Protein AF-K1SW71-F1 (afdb_monomer)

Organism: NCBI:txid408170

Mean predicted aligned error: 5.35 Å

Nearest PDB structures (foldseek):
  8a9y-assembly1_I  TM=7.971E-01  e=1.048E-05  Bacteroides thetaiotaomicron VPI-5482
  8aa4-assembly1_B  TM=7.127E-01  e=5.387E-06  Bacteroides thetaiotaomicron VPI-5482
  6ehd-assembly1_A  TM=5.585E-01  e=5.468E-01  Vibrio cholerae O395
  3aeh-assembly2_B  TM=4.051E-01  e=1.805E-01  Escherichia coli
  6wil-assembly1_A  TM=2.238E-01  e=5.018E+00  Acinetobacter baumannii ACICU

Sequence (245 aa):
GKVSLTVSSNTEFTNPFVMPSFQNRYGTGTGGVMSTSGAMSWGAPLSAANNYNYSPRDDYFQTGIVGTESISLSTGTEKNQTYASAAAVNSKGIVPNNKYNRYNFTVRNTTTFLDDKMTLDFGASYILQNDQNMTNQGTYNNPLVGAYLFPRSNDWSDISMYERYDAARKIYTQYWPVGDEGMVMQNPYWINYRNLRQNKKDRYMLNAGLSYKILDWLTVSGRVRLDNSNNDYTEKFYASTNTQL

Radius of gyration: 27.59 Å; Cα contacts (8 Å, |Δi|>4): 578; chains: 1; bounding box: 51×30×84 Å

Secondary structure (DSSP, 8-state):
---EEEEEEEEEEE--SS-PPPP-SB-SEETTEE-SSSS-B-SSBP-TTT-----IIIII---EEEEEEEEEEEEEET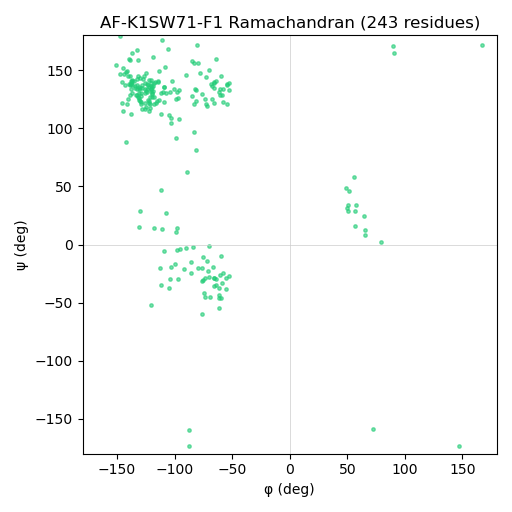TEEEEEEEEEEEEE-SSTT-EEEEEEEEEEEEEEETTTTEEEEEEEEEEEEEEE-PPPSSSTT-HHHHHHT--TTS-THHHHS-EEEETTTTEEEE--TT--TTTT---HHHHHHTSEEEEEEEEEEEEEEEEEEEETTEEEEEEEEEEEEEEEEEEE--TTS----

pLDDT: mean 94.11, std 5.53, range [57.25, 98.62]

Solvent-accessible surface area (backbone atoms only — not comparable to full-atom values): 13068 Å² total; per-residue (Å²): 104,68,77,45,79,48,77,51,75,49,79,48,80,42,66,89,84,83,77,87,86,77,83,86,55,33,12,15,17,55,94,50,39,71,40,95,53,43,46,47,48,42,12,29,71,51,47,88,91,36,53,60,76,80,41,50,76,78,77,57,40,42,78,12,42,36,42,37,41,37,41,37,42,38,38,36,47,102,43,36,41,38,41,39,37,41,36,42,36,47,33,39,42,35,50,64,72,19,36,40,37,40,39,40,40,37,41,36,39,39,37,45,41,76,92,75,28,31,38,41,40,38,37,41,36,42,36,45,36,42,40,27,46,73,85,52,76,77,44,57,84,21,36,62,52,31,49,72,45,52,29,48,40,49,64,69,71,72,44,69,59,20,54,43,79,36,80,90,79,73,44,73,32,66,37,55,83,46,55,36,84,91,47,66,35,50,36,32,56,32,34,42,73,45,45,39,36,37,38,41,32,45,34,45,37,40,38,42,32,44,35,39,48,80,47,102,89,41,70,52,72,53,74,52,75,48,76,51,72,50,74,54,74,45,78,41,76,47,100,58,57,84,81,78,124

Foldseek 3Di:
DDKDKDKDKDKDKDADDDDDDDDQFFFDDAPQDHDPAALDRHHNTDDPLQQQVADCRPLFWDIKMKMKIKMKMWDDDPFKIKIKMKMWIWIDGRGALWTKIKIKIKIWMWGADPVRFKIKIKMKMKMKIKTKCDADPAQPLHLVVCRVSHTRRDHPVVCVVQWDQDPVVRDIAGDDRHDCNVSLHGRSVCSNPQFMKMKIKIKMKIKMKMWGRPDPPDIDMDMDIDIDMDMDIDTGHDPRRRPDD

Structure (mmCIF, N/CA/C/O backbone):
data_AF-K1SW71-F1
#
_entry.id   AF-K1SW71-F1
#
loop_
_atom_site.group_PDB
_atom_site.id
_atom_site.type_symbol
_atom_site.label_atom_id
_atom_site.label_alt_id
_atom_site.label_comp_id
_atom_site.label_asym_id
_atom_site.label_entity_id
_atom_site.label_seq_id
_atom_site.pdbx_PDB_ins_code
_atom_site.Cartn_x
_atom_site.Cartn_y
_atom_site.Cartn_z
_atom_site.occupancy
_atom_site.B_iso_or_equiv
_atom_site.auth_seq_id
_atom_site.auth_comp_id
_atom_site.auth_asym_id
_atom_site.auth_atom_id
_atom_site.pdbx_PDB_model_num
ATOM 1 N N . GLY A 1 1 ? -11.496 12.349 37.934 1.00 68.25 1 GLY A N 1
ATOM 2 C CA . GLY A 1 1 ? -11.072 11.616 36.731 1.00 68.25 1 GLY A CA 1
ATOM 3 C C . GLY A 1 1 ? -10.150 12.479 35.907 1.00 68.25 1 GLY A C 1
ATOM 4 O O . GLY A 1 1 ? -10.423 13.668 35.809 1.00 68.25 1 GLY A O 1
ATOM 5 N N . LYS A 1 2 ? -9.052 11.931 35.377 1.00 85.75 2 LYS A N 1
ATOM 6 C CA . LYS A 1 2 ? -8.113 12.683 34.529 1.00 85.75 2 LYS A CA 1
ATOM 7 C C . LYS A 1 2 ? -8.440 12.405 33.065 1.00 85.75 2 LYS A C 1
ATOM 9 O O . LYS A 1 2 ? -8.489 11.249 32.661 1.00 85.75 2 LYS A O 1
ATOM 14 N N . VAL A 1 3 ? -8.648 13.464 32.292 1.00 94.38 3 VAL A N 1
ATOM 15 C CA . VAL A 1 3 ? -8.733 13.380 30.833 1.00 94.38 3 VAL A CA 1
ATOM 16 C C . VAL A 1 3 ? -7.311 13.346 30.276 1.00 94.38 3 VAL A C 1
ATOM 18 O O . VAL A 1 3 ? -6.461 14.139 30.683 1.00 94.38 3 VAL A O 1
ATOM 21 N N . SER A 1 4 ? -7.047 12.431 29.351 1.00 96.69 4 SER A N 1
ATOM 22 C CA . SER A 1 4 ? -5.798 12.333 28.607 1.00 96.69 4 SER A CA 1
ATOM 23 C C . SER A 1 4 ? -6.109 12.346 27.119 1.00 96.69 4 SER A C 1
ATOM 25 O O . SER A 1 4 ? -6.860 11.508 26.627 1.00 96.69 4 SER A O 1
ATOM 27 N N . LEU A 1 5 ? -5.538 13.322 26.421 1.00 97.38 5 LEU A N 1
ATOM 28 C CA . LEU A 1 5 ? -5.579 13.431 24.972 1.00 97.38 5 LEU A CA 1
ATOM 29 C C . LEU A 1 5 ? -4.174 13.157 24.437 1.00 97.38 5 LEU A C 1
ATOM 31 O O . LEU A 1 5 ? -3.203 13.748 24.912 1.00 97.38 5 LEU A O 1
ATOM 35 N N . THR A 1 6 ? -4.073 12.286 23.444 1.00 98.12 6 THR A N 1
ATOM 36 C CA . THR A 1 6 ? -2.827 11.993 22.738 1.00 98.12 6 THR A CA 1
ATOM 37 C C . THR A 1 6 ? -3.055 12.193 21.254 1.00 98.12 6 THR A C 1
ATOM 39 O O . THR A 1 6 ? -4.027 11.687 20.697 1.00 98.12 6 THR A O 1
ATOM 42 N N . VAL A 1 7 ? -2.153 12.937 20.626 1.00 98.12 7 VAL A N 1
ATOM 43 C CA . VAL A 1 7 ? -2.096 13.119 19.178 1.00 98.12 7 VAL A CA 1
ATOM 44 C C . VAL A 1 7 ? -0.739 12.609 18.726 1.00 98.12 7 VAL A C 1
ATOM 46 O O . VAL A 1 7 ? 0.274 12.860 19.380 1.00 98.12 7 VAL A O 1
ATOM 49 N N . SER A 1 8 ? -0.704 11.863 17.633 1.00 98.12 8 SER A N 1
ATOM 50 C CA . SER A 1 8 ? 0.540 11.380 17.041 1.00 98.12 8 SER A CA 1
ATOM 51 C C . SER A 1 8 ? 0.479 11.524 15.532 1.00 98.12 8 SER A C 1
ATOM 53 O O . SER A 1 8 ? -0.549 11.249 14.917 1.00 98.12 8 SER A O 1
ATOM 55 N N . SER A 1 9 ? 1.588 11.958 14.948 1.00 97.88 9 SER A N 1
ATOM 56 C CA . SER A 1 9 ? 1.786 12.040 13.508 1.00 97.88 9 SER A CA 1
ATOM 57 C C . SER A 1 9 ? 3.161 11.472 13.189 1.00 97.88 9 SER A C 1
ATOM 59 O O . SER A 1 9 ? 4.134 11.745 13.897 1.00 97.88 9 SER A O 1
ATOM 61 N N . ASN A 1 10 ? 3.225 10.639 12.162 1.00 98.12 10 ASN A N 1
ATOM 62 C CA . ASN A 1 10 ? 4.445 10.025 11.676 1.00 98.12 10 ASN A CA 1
ATOM 63 C C . ASN A 1 10 ? 4.441 10.044 10.146 1.00 98.12 10 ASN A C 1
ATOM 65 O O . ASN A 1 10 ? 3.427 9.729 9.526 1.00 98.12 10 ASN A O 1
ATOM 69 N N . THR A 1 11 ? 5.589 10.382 9.567 1.00 98.31 11 THR A N 1
ATOM 70 C CA . THR A 1 11 ? 5.815 10.327 8.125 1.00 98.31 11 THR A CA 1
ATOM 71 C C . THR A 1 11 ? 7.007 9.426 7.855 1.00 98.31 11 THR A C 1
ATOM 73 O O . THR A 1 11 ? 8.098 9.670 8.370 1.00 98.31 11 THR A O 1
ATOM 76 N N . GLU A 1 12 ? 6.809 8.413 7.021 1.00 98.31 12 GLU A N 1
ATOM 77 C CA . GLU A 1 12 ? 7.844 7.486 6.575 1.00 98.31 12 GLU A CA 1
ATOM 78 C C . GLU A 1 12 ? 8.081 7.640 5.071 1.00 98.31 12 GLU A C 1
ATOM 80 O O . GLU A 1 12 ? 7.142 7.786 4.283 1.00 98.31 12 GLU A O 1
ATOM 85 N N . PHE A 1 13 ? 9.351 7.577 4.674 1.00 98.19 13 PHE A N 1
ATOM 86 C CA . PHE A 1 13 ? 9.773 7.547 3.279 1.00 98.19 13 PHE A CA 1
ATOM 87 C C . PHE A 1 13 ? 10.366 6.177 2.965 1.00 98.19 13 PHE A C 1
ATOM 89 O O . PHE A 1 13 ? 11.243 5.697 3.681 1.00 98.19 13 PHE A O 1
ATOM 96 N N . THR A 1 14 ? 9.919 5.563 1.874 1.00 96.81 14 THR A N 1
ATOM 97 C CA . THR A 1 14 ? 10.349 4.222 1.463 1.00 96.81 14 THR A CA 1
ATOM 98 C C . THR A 1 14 ? 10.985 4.256 0.081 1.00 96.81 14 THR A C 1
ATOM 100 O O . THR A 1 14 ? 10.550 4.983 -0.809 1.00 96.81 14 THR A O 1
ATOM 103 N N . ASN A 1 15 ? 12.036 3.461 -0.108 1.00 96.38 15 ASN A N 1
ATOM 104 C CA . ASN A 1 15 ? 12.726 3.283 -1.384 1.00 96.38 15 ASN A CA 1
ATOM 105 C C . ASN A 1 15 ? 13.092 1.798 -1.563 1.00 96.38 15 ASN A C 1
ATOM 107 O O . ASN A 1 15 ? 13.173 1.075 -0.564 1.00 96.38 15 ASN A O 1
ATOM 111 N N . PRO A 1 16 ? 13.346 1.325 -2.798 1.00 93.88 16 PRO A N 1
ATOM 112 C CA . PRO A 1 16 ? 13.823 -0.036 -3.029 1.00 93.88 16 PRO A CA 1
ATOM 113 C C . PRO A 1 16 ? 15.098 -0.339 -2.223 1.00 93.88 16 PRO A C 1
ATOM 115 O O . PRO A 1 16 ? 16.119 0.341 -2.381 1.00 93.88 16 PRO A O 1
ATOM 118 N N . PHE A 1 17 ? 15.039 -1.364 -1.366 1.00 93.25 17 PHE A N 1
ATOM 119 C CA . PHE A 1 17 ? 16.134 -1.707 -0.452 1.00 93.25 17 PHE A CA 1
ATOM 120 C C . PHE A 1 17 ? 17.288 -2.417 -1.170 1.00 93.25 17 PHE A C 1
ATOM 122 O O . PHE A 1 17 ? 18.398 -1.894 -1.217 1.00 93.25 17 PHE A O 1
ATOM 129 N N . VAL A 1 18 ? 17.012 -3.571 -1.785 1.00 93.00 18 VAL A N 1
ATOM 130 C CA . VAL A 1 18 ? 17.987 -4.360 -2.552 1.00 93.00 18 VAL A CA 1
ATOM 131 C C . VAL A 1 18 ? 17.492 -4.495 -3.983 1.00 93.00 18 VAL A C 1
ATOM 133 O O . VAL A 1 18 ? 16.333 -4.829 -4.214 1.00 93.00 18 VAL A O 1
ATOM 136 N N . MET A 1 19 ? 18.383 -4.229 -4.934 1.00 93.06 19 MET A N 1
ATOM 137 C CA . MET A 1 19 ? 18.109 -4.265 -6.366 1.00 93.06 19 MET A CA 1
ATOM 138 C C . MET A 1 19 ? 19.186 -5.093 -7.072 1.00 93.06 19 MET A C 1
ATOM 140 O O . MET A 1 19 ? 20.354 -5.003 -6.684 1.00 93.06 19 MET A O 1
ATOM 144 N N . PRO A 1 20 ? 18.839 -5.864 -8.115 1.00 91.38 20 PRO A N 1
ATOM 145 C CA . PRO A 1 20 ? 19.833 -6.481 -8.981 1.00 91.38 20 PRO A CA 1
ATOM 146 C C . PRO A 1 20 ? 20.718 -5.423 -9.644 1.00 91.38 20 PRO A C 1
ATOM 148 O O . PRO A 1 20 ? 20.249 -4.348 -10.021 1.00 91.38 20 PRO A O 1
ATOM 151 N N . SER A 1 21 ? 21.992 -5.749 -9.837 1.00 90.81 21 SER A N 1
ATOM 152 C CA . SER A 1 21 ? 22.862 -4.982 -10.726 1.00 90.81 21 SER A CA 1
ATOM 153 C C . SER A 1 21 ? 22.625 -5.429 -12.165 1.00 90.81 21 SER A C 1
ATOM 155 O O . SER A 1 21 ? 22.760 -6.611 -12.481 1.00 90.81 21 SER A O 1
ATOM 157 N N . PHE A 1 22 ? 22.280 -4.491 -13.042 1.00 90.12 22 PHE A N 1
ATOM 158 C CA . PHE A 1 22 ? 22.079 -4.777 -14.458 1.00 90.12 22 PHE A CA 1
ATOM 159 C C . PHE A 1 22 ? 23.377 -4.618 -15.246 1.00 90.12 22 PHE A C 1
ATOM 161 O O . PHE A 1 22 ? 24.205 -3.753 -14.960 1.00 90.12 22 PHE A O 1
ATOM 168 N N . GLN A 1 23 ? 23.542 -5.453 -16.270 1.00 90.38 23 GLN A N 1
ATOM 169 C CA . GLN A 1 23 ? 24.636 -5.306 -17.221 1.00 90.38 23 GLN A CA 1
ATOM 170 C C . GLN A 1 23 ? 24.389 -4.099 -18.146 1.00 90.38 23 GLN A C 1
ATOM 172 O O . GLN A 1 23 ? 23.256 -3.830 -18.542 1.00 90.38 23 GLN A O 1
ATOM 177 N N . ASN A 1 24 ? 25.466 -3.402 -18.509 1.00 90.38 24 ASN A N 1
ATOM 178 C CA . ASN A 1 24 ? 25.469 -2.231 -19.398 1.00 90.38 24 ASN A CA 1
ATOM 179 C C . ASN A 1 24 ? 26.508 -2.363 -20.520 1.00 90.38 24 ASN A C 1
ATOM 181 O O . ASN A 1 24 ? 27.073 -1.377 -20.990 1.00 90.38 24 ASN A O 1
ATOM 185 N N . ARG A 1 25 ? 26.814 -3.599 -20.919 1.00 92.50 25 ARG A N 1
ATOM 186 C CA . ARG A 1 25 ? 27.837 -3.892 -21.925 1.00 92.50 25 ARG A CA 1
ATOM 187 C C . ARG A 1 25 ? 27.237 -4.275 -23.270 1.00 92.50 25 ARG A C 1
ATOM 189 O O . ARG A 1 25 ? 27.802 -3.898 -24.289 1.00 92.50 25 ARG A O 1
ATOM 196 N N . TYR A 1 26 ? 26.130 -5.009 -23.277 1.00 94.12 26 TYR A N 1
ATOM 197 C CA . TYR A 1 26 ? 25.494 -5.540 -24.482 1.00 94.12 26 TYR A CA 1
ATOM 198 C C . TYR A 1 26 ? 24.065 -5.018 -24.614 1.00 94.12 26 TYR A C 1
ATOM 200 O O . TYR A 1 26 ? 23.343 -4.901 -23.622 1.00 94.12 26 TYR A O 1
ATOM 208 N N . GLY A 1 27 ? 23.683 -4.663 -25.838 1.00 93.00 27 GLY A N 1
ATOM 209 C CA . GLY A 1 27 ? 22.371 -4.113 -26.158 1.00 93.00 27 GLY A CA 1
ATOM 210 C C . GLY A 1 27 ? 21.327 -5.184 -26.448 1.00 93.00 27 GLY A C 1
ATOM 211 O O . GLY A 1 27 ? 21.582 -6.386 -26.313 1.00 93.00 27 GLY A O 1
ATOM 212 N N . THR A 1 28 ? 20.151 -4.731 -26.877 1.00 91.88 28 THR A N 1
ATOM 213 C CA . THR A 1 28 ? 19.030 -5.594 -27.252 1.00 91.88 28 THR A CA 1
ATOM 214 C C . THR A 1 28 ? 19.411 -6.501 -28.418 1.00 91.88 28 THR A C 1
ATOM 216 O O . THR A 1 28 ? 19.970 -6.048 -29.421 1.00 91.88 28 THR A O 1
ATOM 219 N N . GLY A 1 29 ? 19.134 -7.795 -28.287 1.00 90.75 29 GLY A N 1
ATOM 220 C CA . GLY A 1 29 ? 19.463 -8.790 -29.299 1.00 90.75 29 GLY A CA 1
ATOM 221 C C . GLY A 1 29 ? 19.809 -10.161 -28.738 1.00 90.75 29 GLY A C 1
ATOM 222 O O . GLY A 1 29 ? 19.654 -10.443 -27.547 1.00 90.75 29 GLY A O 1
ATOM 223 N N . THR A 1 30 ? 20.254 -11.051 -29.620 1.00 90.94 30 THR A N 1
ATOM 224 C CA . THR A 1 30 ? 20.586 -12.444 -29.291 1.00 90.94 30 THR A CA 1
ATOM 225 C C . THR A 1 30 ? 21.732 -12.932 -30.168 1.00 90.94 30 THR A C 1
ATOM 227 O O . THR A 1 30 ? 21.874 -12.510 -31.313 1.00 90.94 30 THR A O 1
ATOM 230 N N . GLY A 1 31 ? 22.588 -13.801 -29.622 1.00 89.94 31 GLY A N 1
ATOM 231 C CA . GLY A 1 31 ? 23.731 -14.354 -30.354 1.00 89.94 31 GLY A CA 1
ATOM 232 C C . GLY A 1 31 ? 24.775 -13.306 -30.759 1.00 89.94 31 GLY A C 1
ATOM 233 O O . GLY A 1 31 ? 25.485 -13.506 -31.739 1.00 89.94 31 GLY A O 1
ATOM 234 N N . GLY A 1 32 ? 24.849 -12.176 -30.048 1.00 89.31 32 GLY A N 1
ATOM 235 C CA . GLY A 1 32 ? 25.749 -11.067 -30.374 1.00 89.31 32 GLY A CA 1
ATOM 236 C C . GLY A 1 32 ? 25.261 -10.165 -31.511 1.00 89.31 32 GLY A C 1
ATOM 237 O O . GLY A 1 32 ? 25.958 -9.217 -31.871 1.00 89.31 32 GLY A O 1
ATOM 238 N N . VAL A 1 33 ? 24.071 -10.418 -32.061 1.00 87.44 33 VAL A N 1
ATOM 239 C CA . VAL A 1 33 ? 23.467 -9.616 -33.132 1.00 87.44 33 VAL A CA 1
ATOM 240 C C . VAL A 1 33 ? 22.433 -8.666 -32.537 1.00 87.44 33 VAL A C 1
ATOM 242 O O . VAL A 1 33 ? 21.627 -9.068 -31.699 1.00 87.44 33 VAL A O 1
ATOM 245 N N . MET A 1 34 ? 22.468 -7.398 -32.952 1.00 84.44 34 MET A N 1
ATOM 246 C CA . MET A 1 34 ? 21.507 -6.379 -32.521 1.00 84.44 34 MET A CA 1
ATOM 247 C C . MET A 1 34 ? 20.096 -6.696 -33.033 1.00 84.44 34 MET A C 1
ATOM 249 O O . MET A 1 34 ? 19.924 -7.063 -34.194 1.00 84.44 34 MET A O 1
ATOM 253 N N . SER A 1 35 ? 19.092 -6.495 -32.180 1.00 81.50 35 SER A N 1
ATOM 254 C CA . SER A 1 35 ? 17.669 -6.545 -32.530 1.00 81.50 35 SER A CA 1
ATOM 255 C C . SER A 1 35 ? 16.980 -5.257 -32.091 1.00 81.50 35 SER A C 1
ATOM 257 O O . SER A 1 35 ? 17.314 -4.696 -31.049 1.00 81.50 35 SER A O 1
ATOM 259 N N . THR A 1 36 ? 15.998 -4.798 -32.866 1.00 72.56 36 THR A N 1
ATOM 260 C CA . THR A 1 36 ? 15.137 -3.658 -32.506 1.00 72.56 36 THR A CA 1
ATOM 261 C C . THR A 1 36 ? 13.879 -4.078 -31.741 1.00 72.56 36 THR A C 1
ATOM 263 O O . THR A 1 36 ? 13.094 -3.222 -31.344 1.00 72.56 36 THR A O 1
ATOM 266 N N . SER A 1 37 ? 13.671 -5.383 -31.548 1.00 71.25 37 SER A N 1
ATOM 267 C CA . SER A 1 37 ? 12.544 -5.970 -30.815 1.00 71.25 37 SER A CA 1
ATOM 268 C C . SER A 1 37 ? 13.016 -7.028 -29.814 1.00 71.25 37 SER A C 1
ATOM 270 O O . SER A 1 37 ? 14.090 -7.615 -29.984 1.00 71.25 37 SER A O 1
ATOM 272 N N . GLY A 1 38 ? 12.179 -7.306 -28.816 1.00 81.31 38 GLY A N 1
ATOM 273 C CA . GLY A 1 38 ? 12.442 -8.267 -27.749 1.00 81.31 38 GLY A CA 1
ATOM 274 C C . GLY A 1 38 ? 13.129 -7.663 -26.523 1.00 81.31 38 GLY A C 1
ATOM 275 O O . GLY A 1 38 ? 13.646 -6.547 -26.569 1.00 81.31 38 GLY A O 1
ATOM 276 N N . ALA A 1 39 ? 13.115 -8.402 -25.413 1.00 84.06 39 ALA A N 1
ATOM 277 C CA . ALA A 1 39 ? 13.631 -7.969 -24.105 1.00 84.06 39 ALA A CA 1
ATOM 278 C C . ALA A 1 39 ? 15.096 -8.346 -23.860 1.00 84.06 39 ALA A C 1
ATOM 280 O O . ALA A 1 39 ? 15.782 -7.790 -22.997 1.00 84.06 39 ALA A O 1
ATOM 281 N N . MET A 1 40 ? 15.584 -9.343 -24.594 1.00 88.94 40 MET A N 1
ATOM 282 C CA . MET A 1 40 ? 16.890 -9.938 -24.352 1.00 88.94 40 MET A CA 1
ATOM 283 C C . MET A 1 40 ? 18.026 -8.973 -24.660 1.00 88.94 40 MET A C 1
ATOM 285 O O . MET A 1 40 ? 18.043 -8.318 -25.696 1.00 88.94 40 MET A O 1
ATOM 289 N N . SER A 1 41 ? 19.020 -8.940 -23.775 1.00 92.12 41 SER A N 1
ATOM 290 C CA . SER A 1 41 ? 20.191 -8.065 -23.905 1.00 92.12 41 SER A CA 1
ATOM 291 C C . SER A 1 41 ? 21.473 -8.857 -24.173 1.00 92.12 41 SER A C 1
ATOM 293 O O . SER A 1 41 ? 22.502 -8.655 -23.531 1.00 92.12 41 SER A O 1
ATOM 295 N N . TRP A 1 42 ? 21.373 -9.798 -25.114 1.00 93.19 42 TRP A N 1
ATOM 296 C CA . TRP A 1 42 ? 22.455 -10.665 -25.594 1.00 93.19 42 TRP A CA 1
ATOM 297 C C . TRP A 1 42 ? 22.903 -10.267 -27.012 1.00 93.19 42 TRP A C 1
ATOM 299 O O . TRP A 1 42 ? 23.329 -11.117 -27.800 1.00 93.19 42 TRP A O 1
ATOM 309 N N . GLY A 1 43 ? 22.727 -8.990 -27.368 1.00 93.31 43 GLY A N 1
ATOM 310 C CA . GLY A 1 43 ? 23.071 -8.431 -28.672 1.00 93.31 43 GLY A CA 1
ATOM 311 C C . GLY A 1 43 ? 24.516 -7.940 -28.763 1.00 93.31 43 GLY A C 1
ATOM 312 O O . GLY A 1 43 ? 25.388 -8.331 -27.986 1.00 93.31 43 GLY A O 1
ATOM 313 N N . ALA A 1 44 ? 24.770 -7.066 -29.736 1.00 93.38 44 ALA A N 1
ATOM 314 C CA . ALA A 1 44 ? 26.073 -6.433 -29.925 1.00 93.38 44 ALA A CA 1
ATOM 315 C C . ALA A 1 44 ? 26.447 -5.525 -28.730 1.00 93.38 44 ALA A C 1
ATOM 317 O O . ALA A 1 44 ? 25.561 -5.098 -27.980 1.00 93.38 44 ALA A O 1
ATOM 318 N N . PRO A 1 45 ? 27.741 -5.200 -28.532 1.00 94.38 45 PRO A N 1
ATOM 319 C CA . PRO A 1 45 ? 28.156 -4.231 -27.523 1.00 94.38 45 PRO A CA 1
ATOM 320 C C . PRO A 1 45 ? 27.412 -2.896 -27.657 1.00 94.38 45 PRO A C 1
ATOM 322 O O . PRO A 1 45 ? 27.207 -2.404 -28.768 1.00 94.38 45 PRO A O 1
ATOM 325 N N . LEU A 1 46 ? 27.024 -2.306 -26.526 1.00 93.50 46 LEU A N 1
ATOM 326 C CA . LEU A 1 46 ? 26.400 -0.986 -26.499 1.00 93.50 46 LEU A CA 1
ATOM 327 C C . LEU A 1 46 ? 27.376 0.079 -27.007 1.00 93.50 46 LEU A C 1
ATOM 329 O O . LEU A 1 46 ? 28.565 0.077 -26.688 1.00 93.50 46 LEU A O 1
ATOM 333 N N . SER A 1 47 ? 26.833 1.015 -27.775 1.00 92.19 47 SER A N 1
ATOM 334 C CA . SER A 1 47 ? 27.504 2.233 -28.215 1.00 92.19 47 SER A CA 1
ATOM 335 C C . SER A 1 47 ? 26.965 3.428 -27.430 1.00 92.19 47 SER A C 1
ATOM 337 O O . SER A 1 47 ? 25.920 3.342 -26.790 1.00 92.19 47 SER A O 1
ATOM 339 N N . ALA A 1 48 ? 27.624 4.582 -27.523 1.00 90.38 48 ALA A N 1
ATOM 340 C CA . ALA A 1 48 ? 27.095 5.811 -26.930 1.00 90.38 48 ALA A CA 1
ATOM 341 C C . ALA A 1 48 ? 25.720 6.217 -27.506 1.00 90.38 48 ALA A C 1
ATOM 343 O O . ALA A 1 48 ? 24.942 6.858 -26.813 1.00 90.38 48 ALA A O 1
ATOM 344 N N . ALA A 1 49 ? 25.405 5.827 -28.747 1.00 89.81 49 ALA A N 1
ATOM 345 C CA . ALA A 1 49 ? 24.163 6.206 -29.421 1.00 89.81 49 ALA A CA 1
ATOM 346 C C . ALA A 1 49 ? 22.926 5.433 -28.936 1.00 89.81 49 ALA A C 1
ATOM 348 O O . ALA A 1 49 ? 21.809 5.881 -29.162 1.00 89.81 49 ALA A O 1
ATOM 349 N N . ASN A 1 50 ? 23.113 4.271 -28.307 1.00 88.94 50 ASN A N 1
ATOM 350 C CA . ASN A 1 50 ? 22.019 3.408 -27.857 1.00 88.94 50 ASN A CA 1
ATOM 351 C C . ASN A 1 50 ? 22.173 2.968 -26.397 1.00 88.94 50 ASN A C 1
ATOM 353 O O . ASN A 1 50 ? 21.510 2.031 -25.972 1.00 88.94 50 ASN A O 1
ATOM 357 N N . ASN A 1 51 ? 23.048 3.615 -25.626 1.00 92.12 51 ASN A N 1
ATOM 358 C CA . ASN A 1 51 ? 23.183 3.375 -24.196 1.00 92.12 51 ASN A CA 1
ATOM 359 C C . ASN A 1 51 ? 22.422 4.448 -23.413 1.00 92.12 51 ASN A C 1
ATOM 361 O O . ASN A 1 51 ? 22.974 5.494 -23.079 1.00 92.12 51 ASN A O 1
ATOM 365 N N . TYR A 1 52 ? 21.161 4.161 -23.101 1.00 92.25 52 TYR A N 1
ATOM 366 C CA . TYR A 1 52 ? 20.294 5.054 -22.326 1.00 92.25 52 TYR A CA 1
ATOM 367 C C . TYR A 1 52 ? 20.480 4.912 -20.810 1.00 92.25 52 TYR A C 1
ATOM 369 O O . TYR A 1 52 ? 19.846 5.629 -20.046 1.00 92.25 52 TYR A O 1
ATOM 377 N N . ASN A 1 53 ? 21.342 3.986 -20.365 1.00 91.00 53 ASN A N 1
ATOM 378 C CA . ASN A 1 53 ? 21.641 3.721 -18.956 1.00 91.00 53 ASN A CA 1
ATOM 379 C C . ASN A 1 53 ? 20.395 3.508 -18.068 1.00 91.00 53 ASN A C 1
ATOM 381 O O . ASN A 1 53 ? 20.401 3.855 -16.890 1.00 91.00 53 ASN A O 1
ATOM 385 N N . TYR A 1 54 ? 19.343 2.905 -18.626 1.00 92.94 54 TYR A N 1
ATOM 386 C CA . TYR A 1 54 ? 18.097 2.652 -17.908 1.00 92.94 54 TYR A CA 1
ATOM 387 C C . TYR A 1 54 ? 18.325 1.876 -16.600 1.00 92.94 54 TYR A C 1
ATOM 389 O O . TYR A 1 54 ? 19.056 0.880 -16.553 1.00 92.94 54 TYR A O 1
ATOM 397 N N . SER A 1 55 ? 17.648 2.278 -15.536 1.00 93.50 55 SER A N 1
ATOM 398 C CA . SER A 1 55 ? 17.673 1.648 -14.223 1.00 93.50 55 SER A CA 1
ATOM 399 C C . SER A 1 55 ? 16.267 1.682 -13.630 1.00 93.50 55 SER A C 1
ATOM 401 O O . SER A 1 55 ? 15.746 2.766 -13.369 1.00 93.50 55 SER A O 1
ATOM 403 N N . PRO A 1 56 ? 15.645 0.533 -13.295 1.00 95.25 56 PRO A N 1
ATOM 404 C CA . PRO A 1 56 ? 14.337 0.543 -12.642 1.00 95.25 56 PRO A CA 1
ATOM 405 C C . PRO A 1 56 ? 14.318 1.369 -11.349 1.00 95.25 56 PRO A C 1
ATOM 407 O O . PRO A 1 56 ? 13.275 1.907 -10.984 1.00 95.25 56 PRO A O 1
ATOM 410 N N . ARG A 1 57 ? 15.463 1.471 -10.656 1.00 94.88 57 ARG A N 1
ATOM 411 C CA . ARG A 1 57 ? 15.611 2.260 -9.426 1.00 94.88 57 ARG A CA 1
ATOM 412 C C . ARG A 1 57 ? 15.330 3.743 -9.659 1.00 94.88 57 ARG A C 1
ATOM 414 O O . ARG A 1 57 ? 14.658 4.338 -8.825 1.00 94.88 57 ARG A O 1
ATOM 421 N N . ASP A 1 58 ? 15.847 4.290 -10.753 1.00 93.19 58 ASP A N 1
ATOM 422 C CA . ASP A 1 58 ? 15.896 5.733 -10.993 1.00 93.19 58 ASP A CA 1
ATOM 423 C C . ASP A 1 58 ? 14.825 6.181 -12.002 1.00 93.19 58 ASP A C 1
ATOM 425 O O . ASP A 1 58 ? 14.299 7.285 -11.893 1.00 93.19 58 ASP A O 1
ATOM 429 N N . ASP A 1 59 ? 14.445 5.299 -12.933 1.00 95.19 59 ASP A N 1
ATOM 430 C CA . ASP A 1 59 ? 13.545 5.618 -14.047 1.00 95.19 59 ASP A CA 1
ATOM 431 C C . ASP A 1 59 ? 12.106 5.107 -13.858 1.00 95.19 59 ASP A C 1
ATOM 433 O O . ASP A 1 59 ? 11.180 5.576 -14.526 1.00 95.19 59 ASP A O 1
ATOM 437 N N . TYR A 1 60 ? 11.887 4.127 -12.972 1.00 96.44 60 TYR A N 1
ATOM 438 C CA . TYR A 1 60 ? 10.569 3.508 -12.784 1.00 96.44 60 TYR A CA 1
ATOM 439 C C . TYR A 1 60 ? 10.017 3.635 -11.365 1.00 96.44 60 TYR A C 1
ATOM 441 O O . TYR A 1 60 ? 8.868 4.051 -11.184 1.00 96.44 60 TYR A O 1
ATOM 449 N N . PHE A 1 61 ? 10.799 3.250 -10.356 1.00 97.25 61 PHE A N 1
ATOM 450 C CA . PHE A 1 61 ? 10.382 3.384 -8.968 1.00 97.25 61 PHE A CA 1
ATOM 451 C C . PHE A 1 61 ? 10.344 4.855 -8.546 1.00 97.25 61 PHE A C 1
ATOM 453 O O . PHE A 1 61 ? 11.102 5.691 -9.022 1.00 97.25 61 PHE A O 1
ATOM 460 N N . GLN A 1 62 ? 9.453 5.162 -7.610 1.00 96.44 62 GLN A N 1
ATOM 461 C CA . GLN A 1 62 ? 9.373 6.460 -6.948 1.00 96.44 62 GLN A CA 1
ATOM 462 C C . GLN A 1 62 ? 9.609 6.283 -5.448 1.00 96.44 62 GLN A C 1
ATOM 464 O O . GLN A 1 62 ? 9.426 5.192 -4.907 1.00 96.44 62 GLN A O 1
ATOM 469 N N . THR A 1 63 ? 9.942 7.362 -4.747 1.00 97.56 63 THR A N 1
ATOM 470 C CA . THR A 1 63 ? 9.918 7.346 -3.283 1.00 97.56 63 THR A CA 1
ATOM 471 C C . THR A 1 63 ? 8.479 7.173 -2.802 1.00 97.56 63 THR A C 1
ATOM 473 O O . THR A 1 63 ? 7.588 7.961 -3.140 1.00 97.56 63 THR A O 1
ATOM 476 N N . GLY A 1 64 ? 8.248 6.120 -2.025 1.00 97.62 64 GLY A N 1
ATOM 477 C CA . GLY A 1 64 ? 6.988 5.903 -1.338 1.00 97.62 64 GLY A CA 1
ATOM 478 C C . GLY A 1 64 ? 6.903 6.793 -0.104 1.00 97.62 64 GLY A C 1
ATOM 479 O O . GLY A 1 64 ? 7.915 7.099 0.525 1.00 97.62 64 GLY A O 1
ATOM 480 N N . ILE A 1 65 ? 5.694 7.223 0.233 1.00 98.12 65 ILE A N 1
ATOM 481 C CA . ILE A 1 65 ? 5.426 8.107 1.369 1.00 98.12 65 ILE A CA 1
ATOM 482 C C . ILE A 1 65 ? 4.254 7.519 2.140 1.00 98.12 65 ILE A C 1
ATOM 484 O O . ILE A 1 65 ? 3.213 7.226 1.547 1.00 98.12 65 ILE A O 1
ATOM 488 N N . VAL A 1 66 ? 4.423 7.354 3.447 1.00 98.44 66 VAL A N 1
ATOM 489 C CA . VAL A 1 66 ? 3.380 6.890 4.363 1.00 98.44 66 VAL A CA 1
ATOM 490 C C . VAL A 1 66 ? 3.171 7.959 5.423 1.00 98.44 66 VAL A C 1
ATOM 492 O O . VAL A 1 66 ? 4.091 8.260 6.175 1.00 98.44 66 VAL A O 1
ATOM 495 N N . GLY A 1 67 ? 1.971 8.526 5.475 1.00 98.50 67 GLY A N 1
ATOM 496 C CA . GLY A 1 67 ? 1.501 9.341 6.591 1.00 98.50 67 GLY A CA 1
ATOM 497 C C . GLY A 1 67 ? 0.673 8.482 7.536 1.00 98.50 67 GLY A C 1
ATOM 498 O O . GLY A 1 67 ? -0.159 7.693 7.080 1.00 98.50 67 GLY A O 1
ATOM 499 N N . THR A 1 68 ? 0.937 8.587 8.835 1.00 98.50 68 THR A N 1
ATOM 500 C CA . THR A 1 68 ? 0.119 7.988 9.889 1.00 98.50 68 THR A CA 1
ATOM 501 C C . THR A 1 68 ? -0.238 9.050 10.911 1.00 98.50 68 THR A C 1
ATOM 503 O O . THR A 1 68 ? 0.631 9.567 11.613 1.00 98.50 68 THR A O 1
ATOM 506 N N . GLU A 1 69 ? -1.526 9.335 11.046 1.00 98.44 69 GLU A N 1
ATOM 507 C CA . GLU A 1 69 ? -2.064 10.290 12.003 1.00 98.44 69 GLU A CA 1
ATOM 508 C C . GLU A 1 69 ? -3.022 9.577 12.946 1.00 98.44 69 GLU A C 1
ATOM 510 O O . GLU A 1 69 ? -3.861 8.782 12.528 1.00 98.44 69 GLU A O 1
ATOM 515 N N . SER A 1 70 ? -2.924 9.859 14.239 1.00 98.44 70 SER A N 1
ATOM 516 C CA . SER A 1 70 ? -3.840 9.301 15.225 1.00 98.44 70 SER A CA 1
ATOM 517 C C . SER A 1 70 ? -4.160 10.294 16.325 1.00 98.44 70 SER A C 1
ATOM 519 O O . SER A 1 70 ? -3.336 11.119 16.724 1.00 98.44 70 SER A O 1
ATOM 521 N N . ILE A 1 71 ? -5.385 10.189 16.818 1.00 98.50 71 ILE A N 1
ATOM 522 C CA . ILE A 1 71 ? -5.880 10.899 17.984 1.00 98.50 71 ILE A CA 1
ATOM 523 C C . ILE A 1 71 ? -6.551 9.886 18.900 1.00 98.50 71 ILE A C 1
ATOM 525 O O . ILE A 1 71 ? -7.341 9.051 18.455 1.00 98.50 71 ILE A O 1
ATOM 529 N N . SER A 1 72 ? -6.240 9.950 20.188 1.00 98.31 72 SER A N 1
ATOM 530 C CA . SER A 1 72 ? -6.894 9.129 21.197 1.00 98.31 72 SER A CA 1
ATOM 531 C C . SER A 1 72 ? -7.220 9.930 22.441 1.00 98.31 72 SER A C 1
ATOM 533 O O . SER A 1 72 ? -6.416 10.738 22.906 1.00 98.31 72 SER A O 1
ATOM 535 N N . LEU A 1 73 ? -8.388 9.653 22.997 1.00 98.19 73 LEU A N 1
ATOM 536 C CA . LEU A 1 73 ? -8.916 10.232 24.214 1.00 98.19 73 LEU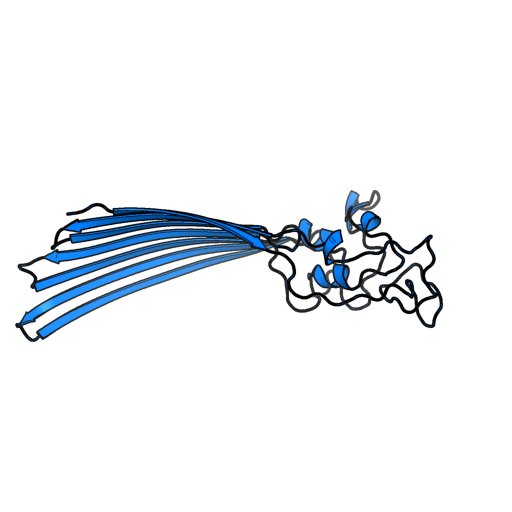 A CA 1
ATOM 537 C C . LEU A 1 73 ? -9.154 9.110 25.222 1.00 98.19 73 LEU A C 1
ATOM 539 O O . LEU A 1 73 ? -9.882 8.161 24.937 1.00 98.19 73 LEU A O 1
ATOM 543 N N . SER A 1 74 ? -8.603 9.269 26.417 1.00 97.44 74 SER A N 1
ATOM 544 C CA . SER A 1 74 ? -8.892 8.434 27.580 1.00 97.44 74 SER A CA 1
ATOM 545 C C . SER A 1 74 ? -9.452 9.314 28.687 1.00 97.44 74 SER A C 1
ATOM 547 O O . SER A 1 74 ? -8.874 10.350 29.014 1.00 97.44 74 SER A O 1
ATOM 549 N N . THR A 1 75 ? -10.567 8.924 29.288 1.00 97.00 75 THR A N 1
ATOM 550 C CA . THR A 1 75 ? -11.150 9.637 30.429 1.00 97.00 75 THR A CA 1
ATOM 551 C C . THR A 1 75 ? -11.909 8.672 31.317 1.00 97.00 75 THR A C 1
ATOM 553 O O . THR A 1 75 ? -12.390 7.641 30.856 1.00 97.00 75 THR A O 1
ATOM 556 N N . GLY A 1 76 ? -12.050 9.008 32.592 1.00 94.38 76 GLY A N 1
ATOM 557 C CA . GLY A 1 76 ? -12.805 8.164 33.495 1.00 94.38 76 GLY A CA 1
ATOM 558 C C . GLY A 1 76 ? -12.646 8.487 34.967 1.00 94.38 76 GLY A C 1
ATOM 559 O O . GLY A 1 76 ? -11.813 9.298 35.377 1.00 94.38 76 GLY A O 1
ATOM 560 N N . THR A 1 77 ? -13.465 7.826 35.769 1.00 93.75 77 THR A N 1
ATOM 561 C CA . THR A 1 77 ? -13.384 7.730 37.228 1.00 93.75 77 THR A CA 1
ATOM 562 C C . THR A 1 77 ? -13.008 6.301 37.616 1.00 93.75 77 THR A C 1
ATOM 564 O O . THR A 1 77 ? -12.958 5.417 36.768 1.00 93.75 77 THR A O 1
ATOM 567 N N . GLU A 1 78 ? -12.800 6.022 38.899 1.00 90.75 78 GLU A N 1
ATOM 568 C CA . GLU A 1 78 ? -12.548 4.651 39.380 1.00 90.75 78 GLU A CA 1
ATOM 569 C C . GLU A 1 78 ? -13.616 3.636 38.930 1.00 90.75 78 GLU A C 1
ATOM 571 O O . GLU A 1 78 ? -13.315 2.459 38.762 1.00 90.75 78 GLU A O 1
ATOM 576 N N . LYS A 1 79 ? -14.850 4.095 38.680 1.00 94.19 79 LYS A N 1
ATOM 577 C CA . LYS A 1 79 ? -15.994 3.251 38.311 1.00 94.19 79 LYS A CA 1
ATOM 578 C C . LYS A 1 79 ? -16.297 3.222 36.814 1.00 94.19 79 LYS A C 1
ATOM 580 O O . LYS A 1 79 ? -17.028 2.347 36.378 1.00 94.19 79 LYS A O 1
ATOM 585 N N . ASN A 1 80 ? -15.794 4.156 36.012 1.00 96.06 80 ASN A N 1
ATOM 586 C CA . ASN A 1 80 ? -16.078 4.200 34.575 1.00 96.06 80 ASN A CA 1
ATOM 587 C C . ASN A 1 80 ? -14.856 4.714 33.827 1.00 96.06 80 ASN A C 1
ATOM 589 O O . ASN A 1 80 ? -14.409 5.827 34.083 1.00 96.06 80 ASN A O 1
ATOM 593 N N . GLN A 1 81 ? -14.340 3.917 32.900 1.00 97.38 81 GLN A N 1
ATOM 594 C CA . GLN A 1 81 ? -13.187 4.235 32.069 1.00 97.38 81 GLN A CA 1
ATOM 595 C C . GLN A 1 81 ? -13.601 4.159 30.604 1.00 97.38 81 GLN A C 1
ATOM 597 O O . GLN A 1 81 ? -14.095 3.134 30.143 1.00 97.38 81 GLN A O 1
ATOM 602 N N . THR A 1 82 ? -13.398 5.244 29.868 1.00 97.81 82 THR A N 1
ATOM 603 C CA . THR A 1 82 ? -13.723 5.362 28.446 1.00 97.81 82 THR A CA 1
ATOM 604 C C . THR A 1 82 ? -12.467 5.671 27.648 1.00 97.81 82 THR A C 1
ATOM 606 O O . THR A 1 82 ? -11.694 6.560 28.001 1.00 97.81 82 THR A O 1
ATOM 609 N N . TYR A 1 83 ? -12.303 4.956 26.542 1.00 98.06 83 TYR A N 1
ATOM 610 C CA . TYR A 1 83 ? -11.276 5.165 25.537 1.00 98.06 83 TYR A CA 1
ATOM 611 C C . TYR A 1 83 ? -11.935 5.354 24.173 1.00 98.06 83 TYR A C 1
ATOM 613 O O . TYR A 1 83 ? -12.803 4.572 23.789 1.00 98.06 83 TYR A O 1
ATOM 621 N N . ALA A 1 84 ? -11.501 6.356 23.422 1.00 98.50 84 ALA A N 1
ATOM 622 C CA . ALA A 1 84 ? -11.875 6.537 22.030 1.00 98.50 84 ALA A CA 1
ATOM 623 C C . ALA A 1 84 ? -10.636 6.877 21.208 1.00 98.50 84 ALA A C 1
ATOM 625 O O . ALA A 1 84 ? -9.783 7.641 21.657 1.00 98.50 84 ALA A O 1
ATOM 626 N N . SER A 1 85 ? -10.536 6.342 19.999 1.00 98.62 85 SER A N 1
ATOM 627 C CA . SER A 1 85 ? -9.464 6.681 19.075 1.00 98.62 85 SER A CA 1
ATOM 628 C C . SER A 1 85 ? -9.924 6.695 17.630 1.00 98.62 85 SER A C 1
ATOM 630 O O . SER A 1 85 ? -10.853 5.987 17.233 1.00 98.62 85 SER A O 1
ATOM 632 N N . ALA A 1 86 ? -9.235 7.516 16.849 1.00 98.62 86 ALA A N 1
ATOM 633 C CA . ALA A 1 86 ? -9.292 7.509 15.404 1.00 98.62 86 ALA A CA 1
ATOM 634 C C . ALA A 1 86 ? -7.863 7.555 14.866 1.00 98.62 86 ALA A C 1
ATOM 636 O O . ALA A 1 86 ? -7.036 8.317 15.373 1.00 98.62 86 ALA A O 1
ATOM 637 N N . ALA A 1 87 ? -7.569 6.760 13.844 1.00 98.44 87 ALA A N 1
ATOM 638 C CA . ALA A 1 87 ? -6.304 6.853 13.137 1.00 98.44 87 ALA A CA 1
ATOM 639 C C . ALA A 1 87 ? -6.480 6.674 11.632 1.00 98.44 87 ALA A C 1
ATOM 641 O O . ALA A 1 87 ? -7.313 5.889 11.174 1.00 98.44 87 ALA A O 1
ATOM 642 N N . ALA A 1 88 ? -5.661 7.397 10.882 1.00 98.50 88 ALA A N 1
ATOM 643 C CA . ALA A 1 88 ? -5.547 7.334 9.441 1.00 98.50 88 ALA A CA 1
ATOM 644 C C . ALA A 1 88 ? -4.131 6.891 9.069 1.00 98.50 88 ALA A C 1
ATOM 646 O O . ALA A 1 88 ? -3.152 7.314 9.676 1.00 98.50 88 ALA A O 1
ATOM 647 N N . VAL A 1 89 ? -4.040 6.017 8.075 1.00 98.50 89 VAL A N 1
ATOM 648 C CA . VAL A 1 89 ? -2.808 5.696 7.362 1.00 98.50 89 VAL A CA 1
ATOM 649 C C . VAL A 1 89 ? -3.071 5.987 5.899 1.00 98.50 89 VAL A C 1
ATOM 651 O O . VAL A 1 89 ? -3.977 5.394 5.308 1.00 98.50 89 VAL A O 1
ATOM 654 N N . ASN A 1 90 ? -2.279 6.873 5.310 1.00 98.31 90 ASN A N 1
ATOM 655 C CA . ASN A 1 90 ? -2.333 7.206 3.896 1.00 98.31 90 ASN A CA 1
ATOM 656 C C . ASN A 1 90 ? -0.967 6.937 3.269 1.00 98.31 90 ASN A C 1
ATOM 658 O O . ASN A 1 90 ? 0.027 7.573 3.605 1.00 98.31 90 ASN A O 1
ATOM 662 N N . SER A 1 91 ? -0.919 5.970 2.357 1.00 97.81 91 SER A N 1
ATOM 663 C CA . SER A 1 91 ? 0.313 5.469 1.761 1.00 97.81 91 SER A CA 1
ATOM 664 C C . SER A 1 91 ? 0.278 5.552 0.241 1.00 97.81 91 SER A C 1
ATOM 666 O O . SER A 1 91 ? -0.667 5.109 -0.422 1.00 97.81 91 SER A O 1
ATOM 668 N N . LYS A 1 92 ? 1.363 6.092 -0.307 1.00 97.38 92 LYS A N 1
ATOM 669 C CA . LYS A 1 92 ? 1.752 5.997 -1.710 1.00 97.38 92 LYS A CA 1
ATOM 670 C C . LYS A 1 92 ? 2.971 5.076 -1.787 1.00 97.38 92 LYS A C 1
ATOM 672 O O . LYS A 1 92 ? 3.979 5.350 -1.142 1.00 97.38 92 LYS A O 1
ATOM 677 N N . GLY A 1 93 ? 2.877 3.998 -2.558 1.00 96.56 93 GLY A N 1
ATOM 678 C CA . GLY A 1 93 ? 3.945 3.007 -2.676 1.00 96.56 93 GLY A CA 1
ATOM 679 C C . GLY A 1 93 ? 5.070 3.418 -3.627 1.00 96.56 93 GLY A C 1
ATOM 680 O O . GLY A 1 93 ? 4.960 4.388 -4.383 1.00 96.56 93 GLY A O 1
ATOM 681 N N . ILE A 1 94 ? 6.143 2.622 -3.621 1.00 97.06 94 ILE A N 1
ATOM 682 C CA . ILE A 1 94 ? 7.304 2.810 -4.506 1.00 97.06 94 ILE A CA 1
ATOM 683 C C . ILE A 1 94 ? 7.008 2.471 -5.974 1.00 97.06 94 ILE A C 1
ATOM 685 O O . ILE A 1 94 ? 7.681 2.962 -6.874 1.00 97.06 94 ILE A O 1
ATOM 689 N N . VAL A 1 95 ? 5.989 1.645 -6.230 1.00 96.94 95 VAL A N 1
ATOM 690 C CA . VAL A 1 95 ? 5.479 1.373 -7.580 1.00 96.94 95 VAL A CA 1
ATOM 691 C C . VAL A 1 95 ? 4.526 2.506 -7.985 1.00 96.94 95 VAL A C 1
ATOM 693 O O . VAL A 1 95 ? 3.664 2.888 -7.183 1.00 96.94 95 VAL A O 1
ATOM 696 N N . PRO A 1 96 ? 4.630 3.062 -9.206 1.00 96.38 96 PRO A N 1
ATOM 697 C CA . PRO A 1 96 ? 3.715 4.102 -9.661 1.00 96.38 96 PRO A CA 1
ATOM 698 C C . PRO A 1 96 ? 2.241 3.688 -9.548 1.00 96.38 96 PRO A C 1
ATOM 700 O O . PRO A 1 96 ? 1.856 2.564 -9.848 1.00 96.38 96 PRO A O 1
ATOM 703 N N . ASN A 1 97 ? 1.399 4.620 -9.100 1.00 96.25 97 ASN A N 1
ATOM 704 C CA . ASN A 1 97 ? -0.039 4.421 -8.874 1.00 96.25 97 ASN A CA 1
ATOM 705 C C . ASN A 1 97 ? -0.440 3.281 -7.903 1.00 96.25 97 ASN A C 1
ATOM 707 O O . ASN A 1 97 ? -1.618 2.918 -7.859 1.00 96.25 97 ASN A O 1
ATOM 711 N N . ASN A 1 98 ? 0.493 2.763 -7.094 1.00 95.62 98 ASN A N 1
ATOM 712 C CA . ASN A 1 98 ? 0.197 1.896 -5.952 1.00 95.62 98 ASN A CA 1
ATOM 713 C C . ASN A 1 98 ? -0.144 2.742 -4.710 1.00 95.62 98 ASN A C 1
ATOM 715 O O . ASN A 1 98 ? 0.593 3.671 -4.362 1.00 95.62 98 ASN A O 1
ATOM 719 N N . LYS A 1 99 ? -1.282 2.460 -4.065 1.00 97.06 99 LYS A N 1
ATOM 720 C CA . LYS A 1 99 ? -1.787 3.228 -2.912 1.00 97.06 99 LYS A CA 1
ATOM 721 C C . LYS A 1 99 ? -2.436 2.317 -1.877 1.00 97.06 99 LYS A C 1
ATOM 723 O O . LYS A 1 99 ? -3.083 1.337 -2.240 1.00 97.06 99 LYS A O 1
ATOM 728 N N . TYR A 1 100 ? -2.333 2.702 -0.611 1.00 97.69 100 TYR A N 1
ATOM 729 C CA . TYR A 1 100 ? -3.007 2.046 0.505 1.00 97.69 100 TYR A CA 1
ATOM 730 C C . TYR A 1 100 ? -3.516 3.090 1.496 1.00 97.69 100 TYR A C 1
ATOM 732 O O . TYR A 1 100 ? -2.750 3.914 1.984 1.00 97.69 100 TYR A O 1
ATOM 740 N N . ASN A 1 101 ? -4.806 3.051 1.808 1.00 98.12 101 ASN A N 1
ATOM 741 C CA . ASN A 1 101 ? -5.436 3.927 2.785 1.00 98.12 101 ASN A CA 1
ATOM 742 C C . ASN A 1 101 ? -6.175 3.086 3.820 1.00 98.12 101 ASN A C 1
ATOM 744 O O . ASN A 1 101 ? -6.943 2.194 3.453 1.00 98.12 101 ASN A O 1
ATOM 748 N N . ARG A 1 102 ? -6.001 3.399 5.102 1.00 98.31 102 ARG A N 1
ATOM 749 C CA . ARG A 1 102 ? -6.718 2.741 6.192 1.00 98.31 102 ARG A CA 1
ATOM 750 C C . ARG A 1 102 ? -7.155 3.749 7.236 1.00 98.31 102 ARG A C 1
ATOM 752 O O . ARG A 1 102 ? -6.336 4.485 7.765 1.00 98.31 102 ARG A O 1
ATOM 759 N N . TYR A 1 103 ? -8.431 3.705 7.582 1.00 98.56 103 TYR A N 1
ATOM 760 C CA . TYR A 1 103 ? -9.034 4.507 8.633 1.00 98.56 103 TYR A CA 1
ATOM 761 C C . TYR A 1 103 ? -9.572 3.562 9.691 1.00 98.56 103 TYR A C 1
ATOM 763 O O . TYR A 1 103 ? -10.295 2.618 9.366 1.00 98.56 103 TYR A O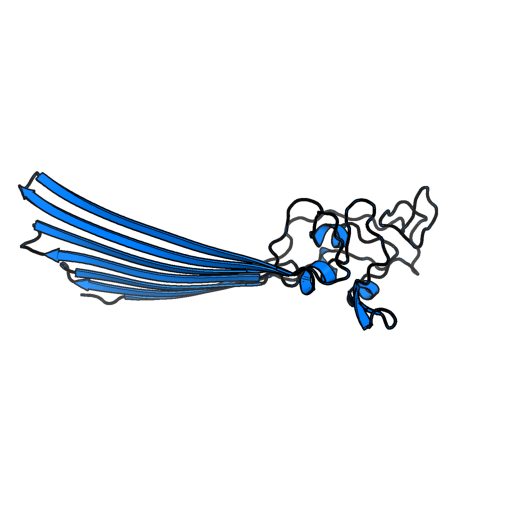 1
ATOM 771 N N . ASN A 1 104 ? -9.193 3.773 10.943 1.00 97.69 104 ASN A N 1
ATOM 772 C CA . ASN A 1 104 ? -9.720 3.018 12.065 1.00 97.69 104 ASN A CA 1
ATOM 773 C C . ASN A 1 104 ? -10.363 3.960 13.077 1.00 97.69 104 ASN A C 1
ATOM 775 O O . ASN A 1 104 ? -9.871 5.054 13.332 1.00 97.69 104 ASN A O 1
ATOM 779 N N . PHE A 1 105 ? -11.470 3.502 13.641 1.00 98.62 105 PHE A N 1
ATOM 780 C CA . PHE A 1 105 ? -12.197 4.170 14.705 1.00 98.62 105 PHE A CA 1
ATOM 781 C C . PHE A 1 105 ? -12.459 3.129 15.775 1.00 98.62 105 PHE A C 1
ATOM 783 O O . PHE A 1 105 ? -12.896 2.024 15.456 1.00 98.62 105 PHE A O 1
ATOM 790 N N . THR A 1 106 ? -12.159 3.440 17.028 1.00 98.50 106 THR A N 1
ATOM 791 C CA . THR A 1 106 ? -12.382 2.527 18.149 1.00 98.50 106 THR 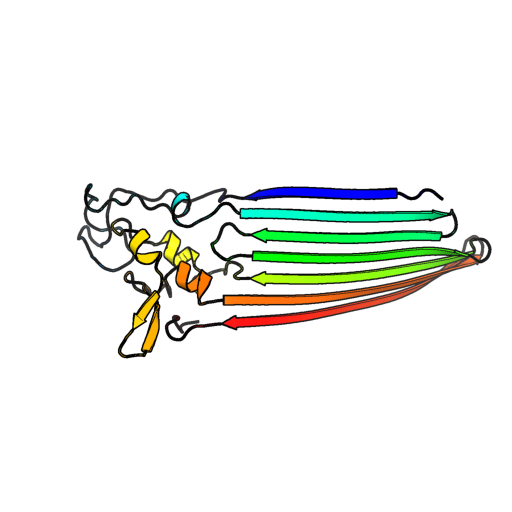A CA 1
ATOM 792 C C . THR A 1 106 ? -12.962 3.284 19.322 1.00 98.50 106 THR A C 1
ATOM 794 O O . THR A 1 106 ? -12.503 4.368 19.660 1.00 98.50 106 THR A O 1
ATOM 797 N N . VAL A 1 107 ? -13.952 2.685 19.969 1.00 98.50 107 VAL A N 1
ATOM 798 C CA . VAL A 1 107 ? -14.480 3.121 21.256 1.00 98.50 107 VAL A CA 1
ATOM 799 C C . VAL A 1 107 ? -14.493 1.917 22.177 1.00 98.50 107 VAL A C 1
ATOM 801 O O . VAL A 1 107 ? -14.884 0.821 21.781 1.00 98.50 107 VAL A O 1
ATOM 804 N N . ARG A 1 108 ? -14.074 2.121 23.418 1.00 98.19 108 ARG A N 1
ATOM 805 C CA . ARG A 1 108 ? -14.156 1.134 24.483 1.00 98.19 108 ARG A CA 1
ATOM 806 C C . ARG A 1 108 ? -14.614 1.810 25.762 1.00 98.19 108 ARG A C 1
ATOM 808 O O . ARG A 1 108 ? -14.145 2.894 26.094 1.00 98.19 108 ARG A O 1
ATOM 815 N N . ASN A 1 109 ? -15.502 1.158 26.492 1.00 98.19 109 ASN A N 1
ATOM 816 C CA . ASN A 1 109 ? -15.911 1.576 27.818 1.00 98.19 109 ASN A CA 1
ATOM 817 C C . ASN A 1 109 ? -15.879 0.379 28.766 1.00 98.19 109 ASN A C 1
ATOM 819 O O . ASN A 1 109 ? -16.395 -0.687 28.443 1.00 98.19 109 ASN A O 1
ATOM 823 N N . THR A 1 110 ? -15.305 0.578 29.944 1.00 97.94 110 THR A N 1
ATOM 824 C CA . THR A 1 110 ? -15.370 -0.373 31.047 1.00 97.94 110 THR A CA 1
ATOM 825 C C . THR A 1 110 ? -16.010 0.335 32.231 1.00 97.94 110 THR A C 1
ATOM 827 O O . THR A 1 110 ? -15.500 1.352 32.700 1.00 97.94 110 THR A O 1
ATOM 830 N N . THR A 1 111 ? -17.127 -0.192 32.719 1.00 97.62 111 THR A N 1
ATOM 831 C CA . THR A 1 111 ? -17.855 0.360 33.862 1.00 97.62 111 THR A CA 1
ATOM 832 C C . THR A 1 111 ? -18.017 -0.692 34.940 1.00 97.62 111 THR A C 1
ATOM 834 O O . THR A 1 111 ? -18.494 -1.793 34.673 1.00 97.62 111 THR A O 1
ATOM 837 N N . THR A 1 112 ? -17.682 -0.320 36.165 1.00 97.44 112 THR A N 1
ATOM 838 C CA . THR A 1 112 ? -17.912 -1.098 37.371 1.00 97.44 112 THR A CA 1
ATOM 839 C C . THR A 1 112 ? -19.029 -0.455 38.189 1.00 97.44 112 THR A C 1
ATOM 841 O O . THR A 1 112 ? -19.027 0.749 38.439 1.00 97.44 112 THR A O 1
ATOM 844 N N . PHE A 1 113 ? -20.006 -1.254 38.595 1.00 96.06 113 PHE A N 1
ATOM 845 C CA . PHE A 1 113 ? -21.200 -0.824 39.316 1.00 96.06 113 PHE A CA 1
ATOM 846 C C . PHE A 1 113 ? -21.660 -1.923 40.283 1.00 96.06 113 PHE A C 1
ATOM 848 O O . PHE A 1 113 ? -21.031 -2.978 40.379 1.00 96.06 113 PHE A O 1
ATOM 855 N N . LEU A 1 114 ? -22.742 -1.661 41.026 1.00 95.44 114 LEU A N 1
ATOM 856 C CA . LEU A 1 114 ? -23.253 -2.543 42.081 1.00 95.44 114 LEU A CA 1
ATOM 857 C C . LEU A 1 114 ? -22.175 -2.851 43.140 1.00 95.44 114 LEU A C 1
ATOM 859 O O . LEU A 1 114 ? -21.800 -4.004 43.328 1.00 95.44 114 LEU A O 1
ATOM 863 N N . ASP A 1 115 ? -21.637 -1.805 43.777 1.00 94.06 115 ASP A N 1
ATOM 864 C CA . ASP A 1 115 ? -20.595 -1.898 44.817 1.00 94.06 115 ASP A CA 1
ATOM 865 C C . ASP A 1 115 ? -19.408 -2.790 44.421 1.00 94.06 115 ASP A C 1
ATOM 867 O O . ASP A 1 115 ? -19.003 -3.691 45.149 1.00 94.06 115 ASP A O 1
ATOM 871 N N . ASP A 1 116 ? -18.884 -2.567 43.214 1.00 94.50 116 ASP A N 1
ATOM 872 C CA . ASP A 1 116 ? -17.775 -3.328 42.621 1.00 94.50 116 ASP A CA 1
ATOM 873 C C . ASP A 1 116 ? -18.053 -4.802 42.322 1.00 94.50 116 ASP A C 1
ATOM 875 O O . ASP A 1 116 ? -17.139 -5.556 41.982 1.00 94.50 116 ASP A O 1
ATOM 879 N N . LYS A 1 117 ? -19.319 -5.224 42.378 1.00 96.75 117 LYS A N 1
ATOM 880 C CA . LYS A 1 117 ? -19.696 -6.599 42.051 1.00 96.75 117 LYS A CA 1
ATOM 881 C C . LYS A 1 117 ? -19.932 -6.816 40.566 1.00 96.75 117 LYS A C 1
ATOM 883 O O . LYS A 1 117 ? -19.817 -7.953 40.125 1.00 96.75 117 LYS A O 1
ATOM 888 N N . MET A 1 118 ? -20.276 -5.788 39.790 1.00 97.75 118 MET A N 1
ATOM 889 C CA . MET A 1 118 ? -20.541 -5.930 38.356 1.00 97.75 118 MET A CA 1
ATOM 890 C C . MET A 1 118 ? -19.586 -5.097 37.520 1.00 97.75 118 MET A C 1
ATOM 892 O O . MET A 1 118 ? -19.440 -3.904 37.759 1.00 97.75 118 MET A O 1
ATOM 896 N N . THR A 1 119 ? -19.000 -5.709 36.493 1.00 98.31 119 THR A N 1
ATOM 897 C CA . THR A 1 119 ? -18.172 -5.020 35.500 1.00 98.31 119 THR A CA 1
ATOM 898 C C . THR A 1 119 ? -18.705 -5.296 34.103 1.00 98.31 119 THR A C 1
ATOM 900 O O . THR A 1 119 ? -18.730 -6.445 33.657 1.00 98.31 119 THR A O 1
ATOM 903 N N . LEU A 1 120 ? -19.110 -4.235 33.411 1.00 98.25 120 LEU A N 1
ATOM 904 C CA . LEU A 1 120 ? -19.461 -4.230 31.996 1.00 98.25 120 LEU A CA 1
ATOM 905 C C . LEU A 1 120 ? -18.268 -3.707 31.188 1.00 98.25 120 LEU A C 1
ATOM 907 O O . LEU A 1 120 ? -17.786 -2.610 31.446 1.00 98.25 120 LEU A O 1
ATOM 911 N N . ASP A 1 121 ? -17.817 -4.473 30.203 1.00 98.19 121 ASP A N 1
ATOM 912 C CA . ASP A 1 121 ? -16.815 -4.077 29.212 1.00 98.19 121 ASP A CA 1
ATOM 913 C C . ASP A 1 121 ? -17.476 -4.088 27.835 1.00 98.19 121 ASP A C 1
ATOM 915 O O . ASP A 1 121 ? -18.022 -5.102 27.408 1.00 98.19 121 ASP A O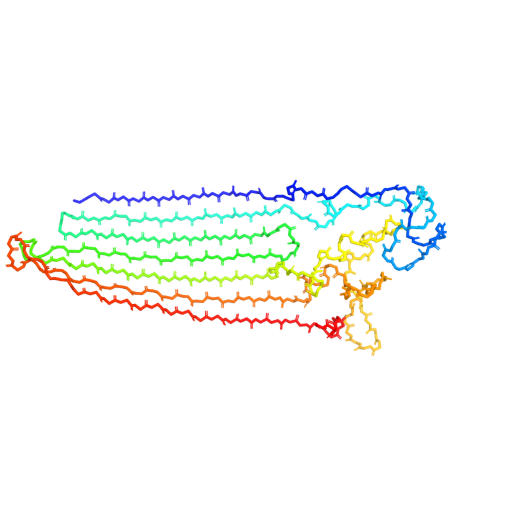 1
ATOM 919 N N . PHE A 1 122 ? -17.463 -2.952 27.157 1.00 98.25 122 PHE A N 1
ATOM 920 C CA . PHE A 1 122 ? -18.018 -2.780 25.824 1.00 98.25 122 PHE A CA 1
ATOM 921 C C . PHE A 1 122 ? -16.955 -2.200 24.901 1.00 98.25 122 PHE A C 1
ATOM 923 O O . PHE A 1 122 ? -16.231 -1.277 25.277 1.00 98.25 122 PHE A O 1
ATOM 930 N N . GLY A 1 123 ? -16.897 -2.696 23.672 1.00 98.50 123 GLY A N 1
ATOM 931 C CA . GLY A 1 123 ? -15.978 -2.221 22.654 1.00 98.50 123 GLY A CA 1
ATOM 932 C C . GLY A 1 123 ? -16.592 -2.278 21.266 1.00 98.50 123 GLY A C 1
ATOM 933 O O . GLY A 1 123 ? -17.259 -3.241 20.889 1.00 98.50 123 GLY A O 1
ATOM 934 N N . ALA A 1 124 ? -16.324 -1.243 20.485 1.00 98.62 124 ALA A N 1
ATOM 935 C CA . ALA A 1 124 ? -16.705 -1.140 19.092 1.00 98.62 124 ALA A CA 1
ATOM 936 C C . ALA A 1 124 ? -15.520 -0.625 18.280 1.00 98.62 1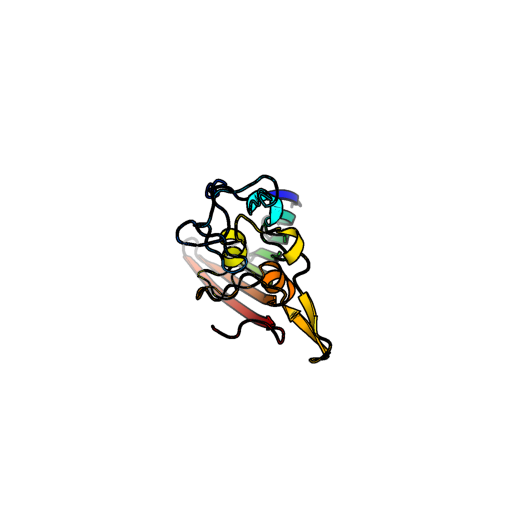24 ALA A C 1
ATOM 938 O O . ALA A 1 124 ? -14.856 0.333 18.675 1.00 98.62 124 ALA A O 1
ATOM 939 N N . SER A 1 125 ? -15.276 -1.234 17.126 1.00 98.44 125 SER A N 1
ATOM 940 C CA . SER A 1 125 ? -14.267 -0.777 16.179 1.00 98.44 125 SER A CA 1
ATOM 941 C C . SER A 1 125 ? -14.804 -0.836 14.759 1.00 98.44 125 SER A C 1
ATOM 943 O O . SER A 1 125 ? -15.474 -1.796 14.383 1.00 98.44 125 SER A O 1
ATOM 945 N N . TYR A 1 126 ? -14.450 0.159 13.957 1.00 98.50 126 TYR A N 1
ATOM 946 C CA . TYR A 1 126 ? -14.741 0.211 12.531 1.00 98.50 126 TYR A CA 1
ATOM 947 C C . TYR A 1 126 ? -13.457 0.493 11.757 1.00 98.50 126 TYR A C 1
ATOM 949 O O . TYR A 1 126 ? -12.647 1.328 12.163 1.00 98.50 126 TYR A O 1
ATOM 957 N N . ILE A 1 127 ? -13.245 -0.247 10.673 1.00 98.62 127 ILE A N 1
ATOM 958 C CA . ILE A 1 127 ? -12.069 -0.146 9.817 1.00 98.62 127 ILE A CA 1
ATOM 959 C C . ILE A 1 127 ? -12.549 0.002 8.379 1.00 98.62 127 ILE A C 1
ATOM 961 O O . ILE A 1 127 ? -13.195 -0.907 7.860 1.00 98.62 127 ILE A O 1
ATOM 965 N N . LEU A 1 128 ? -12.165 1.105 7.741 1.00 98.19 128 LEU A N 1
ATOM 966 C CA . LEU A 1 128 ? -12.257 1.271 6.295 1.00 98.19 128 LEU A CA 1
ATOM 967 C C . LEU A 1 128 ? -10.863 1.116 5.706 1.00 98.19 128 LEU A C 1
ATOM 969 O O . LEU A 1 128 ? -9.914 1.753 6.167 1.00 98.19 128 LEU A O 1
ATOM 973 N N . GLN A 1 129 ? -10.735 0.298 4.675 1.00 98.19 129 GLN A N 1
ATOM 974 C CA . GLN A 1 129 ? -9.489 0.104 3.954 1.00 98.19 129 GLN A CA 1
ATOM 975 C C . GLN A 1 129 ? -9.745 0.222 2.456 1.00 98.19 129 GLN A C 1
ATOM 977 O O . GLN A 1 129 ? -10.697 -0.348 1.934 1.00 98.19 129 GLN A O 1
ATOM 982 N N . ASN A 1 130 ? -8.865 0.942 1.768 1.00 97.56 130 ASN A N 1
ATOM 983 C CA . ASN A 1 130 ? -8.848 1.025 0.316 1.00 97.56 130 ASN A CA 1
ATOM 984 C C . ASN A 1 130 ? -7.426 0.773 -0.164 1.00 97.56 130 ASN A C 1
ATOM 986 O O . ASN A 1 130 ? -6.509 1.489 0.239 1.00 97.56 130 ASN A O 1
ATOM 990 N N . ASP A 1 131 ? -7.245 -0.196 -1.046 1.00 95.94 131 ASP A N 1
ATOM 991 C CA . ASP A 1 131 ? -5.966 -0.445 -1.693 1.00 95.94 131 ASP A CA 1
ATOM 992 C C . ASP A 1 131 ? -6.108 -0.432 -3.215 1.00 95.94 131 ASP A C 1
ATOM 994 O O . ASP A 1 131 ? -7.174 -0.708 -3.774 1.00 95.94 131 ASP A O 1
ATOM 998 N N . GLN A 1 132 ? -5.042 0.009 -3.880 1.00 96.94 132 GLN A N 1
ATOM 999 C CA . GLN A 1 132 ? -4.986 0.131 -5.327 1.00 96.94 132 GLN A CA 1
ATOM 1000 C C . GLN A 1 132 ? -3.651 -0.384 -5.851 1.00 96.94 132 GLN A C 1
ATOM 1002 O O . GLN A 1 132 ? -2.587 0.055 -5.409 1.00 96.94 132 GLN A O 1
ATOM 1007 N N . ASN A 1 133 ? -3.732 -1.250 -6.861 1.00 94.88 133 ASN A N 1
ATOM 1008 C CA . ASN A 1 133 ? -2.610 -1.794 -7.616 1.00 94.88 133 ASN A CA 1
ATOM 1009 C C . ASN A 1 133 ? -1.532 -2.389 -6.713 1.00 94.88 133 ASN A C 1
ATOM 1011 O O . ASN A 1 133 ? -0.349 -2.097 -6.878 1.00 94.88 133 ASN A O 1
ATOM 1015 N N . MET A 1 134 ? -1.934 -3.189 -5.724 1.00 92.00 134 MET A N 1
ATOM 1016 C CA . MET A 1 134 ? -0.976 -3.971 -4.947 1.00 92.00 134 MET A CA 1
ATOM 1017 C C . MET A 1 134 ? -0.176 -4.878 -5.890 1.00 92.00 134 MET A C 1
ATOM 1019 O O . MET A 1 134 ? -0.732 -5.494 -6.805 1.00 92.00 134 MET A O 1
ATOM 1023 N N . THR A 1 135 ? 1.146 -4.907 -5.723 1.00 85.19 135 THR A N 1
ATOM 1024 C CA . THR A 1 135 ? 2.038 -5.657 -6.614 1.00 85.19 135 THR A CA 1
ATOM 1025 C C . THR A 1 135 ? 1.687 -7.141 -6.588 1.00 85.19 135 THR A C 1
ATOM 1027 O O . THR A 1 135 ? 1.589 -7.741 -5.518 1.00 85.19 135 THR A O 1
ATOM 1030 N N . ASN A 1 136 ? 1.498 -7.726 -7.770 1.00 81.94 136 ASN A N 1
ATOM 1031 C CA . ASN A 1 136 ? 1.226 -9.151 -7.911 1.00 81.94 136 ASN A CA 1
ATOM 1032 C C . ASN A 1 136 ? 2.503 -9.981 -7.807 1.00 81.94 136 ASN A C 1
ATOM 1034 O O . ASN A 1 136 ? 3.603 -9.511 -8.097 1.00 81.94 136 ASN A O 1
ATOM 1038 N N . GLN A 1 137 ? 2.330 -11.245 -7.432 1.00 83.31 137 GLN A N 1
ATOM 1039 C CA . GLN A 1 137 ? 3.350 -12.267 -7.629 1.00 83.31 137 GLN A CA 1
ATOM 1040 C C . GLN A 1 137 ? 3.264 -12.820 -9.058 1.00 83.31 137 GLN A C 1
ATOM 1042 O O . GLN A 1 137 ? 2.210 -12.767 -9.688 1.00 83.31 137 GLN A O 1
ATOM 1047 N N . GLY A 1 138 ? 4.369 -13.370 -9.562 1.00 89.75 138 GLY A N 1
ATOM 1048 C CA . GLY A 1 138 ? 4.425 -13.924 -10.915 1.00 89.75 138 GLY A CA 1
ATOM 1049 C C . GLY A 1 138 ? 4.422 -12.849 -12.003 1.00 89.75 138 GLY A C 1
ATOM 1050 O O . GLY A 1 138 ? 4.801 -11.703 -11.758 1.00 89.75 138 GLY A O 1
ATOM 1051 N N . THR A 1 139 ? 4.040 -13.233 -13.220 1.00 89.50 139 THR A N 1
ATOM 1052 C CA . THR A 1 139 ? 4.175 -12.387 -14.414 1.00 89.50 139 THR A CA 1
ATOM 1053 C C . THR A 1 139 ? 2.899 -11.633 -14.794 1.00 89.50 139 THR A C 1
ATOM 1055 O O . THR A 1 139 ? 2.962 -10.516 -15.308 1.00 89.50 139 THR A O 1
ATOM 1058 N N . TYR A 1 140 ? 1.733 -12.201 -14.491 1.00 88.69 140 TYR A N 1
ATOM 1059 C CA . TYR A 1 140 ? 0.436 -11.679 -14.917 1.00 88.69 140 TYR A CA 1
ATOM 1060 C C . TYR A 1 140 ? 0.080 -10.345 -14.258 1.00 88.69 140 TYR A C 1
ATOM 1062 O O . TYR A 1 140 ? 0.038 -10.216 -13.029 1.00 88.69 140 TYR A O 1
ATOM 1070 N N . ASN A 1 141 ? -0.220 -9.341 -15.090 1.00 88.00 141 ASN A N 1
ATOM 1071 C CA . ASN A 1 141 ? -0.570 -7.986 -14.647 1.00 88.00 141 ASN A CA 1
ATOM 1072 C C . ASN A 1 141 ? 0.431 -7.410 -13.625 1.00 88.00 141 ASN A C 1
ATOM 1074 O O . ASN A 1 141 ? 0.059 -6.640 -12.732 1.00 88.00 141 ASN A O 1
ATOM 1078 N N . ASN A 1 142 ? 1.702 -7.808 -13.744 1.00 93.31 142 ASN A N 1
ATOM 1079 C CA . ASN A 1 142 ? 2.775 -7.370 -12.872 1.00 93.31 142 ASN A CA 1
ATOM 1080 C C . ASN A 1 142 ? 3.649 -6.346 -13.607 1.00 93.31 142 ASN A C 1
ATOM 1082 O O . ASN A 1 142 ? 4.374 -6.707 -14.538 1.00 93.31 142 ASN A O 1
ATOM 1086 N N . PRO A 1 143 ? 3.627 -5.070 -13.191 1.00 95.19 143 PRO A N 1
ATOM 1087 C CA . PRO A 1 143 ? 4.369 -4.037 -13.898 1.00 95.19 143 PRO A CA 1
ATOM 1088 C C . PRO A 1 143 ? 5.888 -4.174 -13.691 1.00 95.19 143 PRO A C 1
ATOM 1090 O O . PRO A 1 143 ? 6.668 -3.577 -14.429 1.00 95.19 143 PRO A O 1
ATOM 1093 N N . LEU A 1 144 ? 6.331 -4.981 -12.716 1.00 95.31 144 LEU A N 1
ATOM 1094 C CA . LEU A 1 144 ? 7.750 -5.227 -12.476 1.00 95.31 144 LEU A CA 1
ATOM 1095 C C . LEU A 1 144 ? 8.402 -6.059 -13.581 1.00 95.31 144 LEU A C 1
ATOM 1097 O O . LEU A 1 144 ? 9.589 -5.877 -13.817 1.00 95.31 144 LEU A O 1
ATOM 1101 N N . VAL A 1 145 ? 7.663 -6.926 -14.279 1.00 94.19 145 VAL A N 1
ATOM 1102 C CA . VAL A 1 145 ? 8.239 -7.743 -15.363 1.00 94.19 145 VAL A CA 1
ATOM 1103 C C . VAL A 1 145 ? 8.772 -6.837 -16.469 1.00 94.19 145 VAL A C 1
ATOM 1105 O O . VAL A 1 145 ? 9.958 -6.884 -16.782 1.00 94.19 145 VAL A O 1
ATOM 1108 N N . GLY A 1 146 ? 7.920 -5.945 -16.983 1.00 93.62 146 GLY A N 1
ATOM 1109 C CA . GLY A 1 146 ? 8.299 -4.987 -18.023 1.00 93.62 146 GLY A CA 1
ATOM 1110 C C . GLY A 1 146 ? 9.358 -3.988 -17.571 1.00 93.62 146 GLY A C 1
ATOM 1111 O O . GLY A 1 146 ? 10.219 -3.623 -18.363 1.00 93.62 146 GLY A O 1
ATOM 1112 N N . ALA A 1 147 ? 9.336 -3.577 -16.300 1.00 95.19 147 ALA A N 1
ATOM 1113 C CA . ALA A 1 147 ? 10.351 -2.675 -15.769 1.00 95.19 147 ALA A CA 1
ATOM 1114 C C . ALA A 1 147 ? 11.721 -3.360 -15.661 1.00 95.19 147 ALA A C 1
ATOM 1116 O O . ALA A 1 147 ? 12.727 -2.809 -16.080 1.00 95.19 147 ALA A O 1
ATOM 1117 N N . TYR A 1 148 ? 11.793 -4.586 -15.147 1.00 94.06 148 TYR A N 1
ATOM 1118 C CA . TYR A 1 148 ? 13.081 -5.259 -14.957 1.00 94.06 148 TYR A CA 1
ATOM 1119 C C . TYR A 1 148 ? 13.672 -5.807 -16.256 1.00 94.06 148 TYR A C 1
ATOM 1121 O O . TYR A 1 148 ? 14.892 -5.864 -16.388 1.00 94.06 148 TYR A O 1
ATOM 1129 N N . LEU A 1 149 ? 12.826 -6.219 -17.200 1.00 92.62 149 LEU A N 1
ATOM 1130 C CA . LEU A 1 149 ? 13.247 -6.821 -18.465 1.00 92.62 149 LEU A CA 1
ATOM 1131 C C . LEU A 1 149 ? 13.274 -5.817 -19.620 1.00 92.62 149 LEU A C 1
ATOM 1133 O O . LEU A 1 149 ? 13.343 -6.215 -20.781 1.00 92.62 149 LEU A O 1
ATOM 1137 N N . PHE A 1 150 ? 13.221 -4.517 -19.322 1.00 93.44 150 PHE A N 1
ATOM 1138 C CA . PHE A 1 150 ? 13.294 -3.508 -20.364 1.00 93.44 150 PHE A CA 1
ATOM 1139 C C . PHE A 1 150 ? 14.626 -3.611 -21.131 1.00 93.44 150 PHE A C 1
ATOM 1141 O O . PHE A 1 150 ? 15.688 -3.719 -20.500 1.00 93.44 150 PHE A O 1
ATOM 1148 N N . PRO A 1 151 ? 14.601 -3.575 -22.475 1.00 91.94 151 PRO A N 1
ATOM 1149 C CA . PRO A 1 151 ? 15.791 -3.835 -23.270 1.00 91.94 151 PRO A CA 1
ATOM 1150 C C . PRO A 1 151 ? 16.860 -2.753 -23.065 1.00 91.94 151 PRO A C 1
ATOM 1152 O O . PRO A 1 151 ? 16.566 -1.558 -23.104 1.00 91.94 151 PRO A O 1
ATOM 1155 N N . ARG A 1 152 ? 18.126 -3.153 -22.878 1.00 91.06 152 ARG A N 1
ATOM 1156 C CA . ARG A 1 152 ? 19.198 -2.213 -22.488 1.00 91.06 152 ARG A CA 1
ATOM 1157 C C . ARG A 1 152 ? 19.555 -1.174 -23.551 1.00 91.06 152 ARG A C 1
ATOM 1159 O O . ARG A 1 152 ? 20.164 -0.171 -23.193 1.00 91.06 152 ARG A O 1
ATOM 1166 N N . SER A 1 153 ? 19.215 -1.402 -24.825 1.00 91.75 153 SER A N 1
ATOM 1167 C CA . SER A 1 153 ? 19.497 -0.437 -25.897 1.00 91.75 153 SER A CA 1
ATOM 1168 C C . SER A 1 153 ? 18.321 0.459 -26.288 1.00 91.75 153 SER A C 1
ATOM 1170 O O . SER A 1 153 ? 18.383 1.109 -27.330 1.00 91.75 153 SER A O 1
ATOM 1172 N N . ASN A 1 154 ? 17.244 0.459 -25.501 1.00 91.00 154 ASN A N 1
ATOM 1173 C CA . ASN A 1 154 ? 16.025 1.209 -25.788 1.00 91.00 154 ASN A CA 1
ATOM 1174 C C . ASN A 1 154 ? 15.881 2.397 -24.831 1.00 91.00 154 ASN A C 1
ATOM 1176 O O . ASN A 1 154 ? 16.363 2.356 -23.698 1.00 91.00 154 ASN A O 1
ATOM 1180 N N . ASP A 1 155 ? 15.199 3.445 -25.288 1.00 92.25 155 ASP A N 1
ATOM 1181 C CA . ASP A 1 155 ? 14.899 4.620 -24.476 1.00 92.25 155 ASP A CA 1
ATOM 1182 C C . ASP A 1 155 ? 13.652 4.356 -23.619 1.00 92.25 155 ASP A C 1
ATOM 1184 O O . ASP A 1 155 ? 12.572 4.058 -24.134 1.00 92.25 155 ASP A O 1
ATOM 1188 N N . TRP A 1 156 ? 13.783 4.452 -22.296 1.00 94.44 156 TRP A N 1
ATOM 1189 C CA . TRP A 1 156 ? 12.653 4.282 -21.378 1.00 94.44 156 TRP A CA 1
ATOM 1190 C C . TRP A 1 156 ? 11.605 5.393 -21.524 1.00 94.44 156 TRP A C 1
ATOM 1192 O O . TRP A 1 156 ? 10.409 5.169 -21.307 1.00 94.44 156 TRP A O 1
ATOM 1202 N N . SER A 1 157 ? 12.025 6.593 -21.929 1.00 93.88 157 SER A N 1
ATOM 1203 C CA . SER A 1 157 ? 11.116 7.724 -22.104 1.00 93.88 157 SER A CA 1
ATOM 1204 C C . SER A 1 157 ? 10.083 7.471 -23.207 1.00 93.88 157 SER A C 1
ATOM 1206 O O . SER A 1 157 ? 8.933 7.894 -23.056 1.00 93.88 157 SER A O 1
ATOM 1208 N N . ASP A 1 158 ? 10.420 6.672 -24.226 1.00 92.25 158 ASP A N 1
ATOM 1209 C CA . ASP A 1 158 ? 9.511 6.297 -25.316 1.00 92.25 158 ASP A CA 1
ATOM 1210 C C . ASP A 1 158 ? 8.251 5.578 -24.821 1.00 92.25 158 ASP A C 1
ATOM 1212 O O . ASP A 1 158 ? 7.179 5.712 -25.421 1.00 92.25 158 ASP A O 1
ATOM 1216 N N . ILE A 1 159 ? 8.371 4.800 -23.739 1.00 94.31 159 ILE A N 1
ATOM 1217 C CA . ILE A 1 159 ? 7.271 3.999 -23.185 1.00 94.31 159 ILE A CA 1
ATOM 1218 C C . ILE A 1 159 ? 6.573 4.679 -22.002 1.00 94.31 159 ILE A C 1
ATOM 1220 O O . ILE A 1 159 ? 5.549 4.177 -21.534 1.00 94.31 159 ILE A O 1
ATOM 1224 N N . SER A 1 160 ? 7.072 5.833 -21.543 1.00 92.62 160 SER A N 1
ATOM 1225 C CA . SER A 1 160 ? 6.439 6.621 -20.475 1.00 92.62 160 SER A CA 1
ATOM 1226 C C . SER A 1 160 ? 5.033 7.090 -20.871 1.00 92.62 160 SER A C 1
ATOM 1228 O O . SER A 1 160 ? 4.098 7.032 -20.068 1.00 92.62 160 SER A O 1
ATOM 1230 N N . MET A 1 161 ? 4.853 7.450 -22.148 1.00 93.69 161 MET A N 1
ATOM 1231 C CA . MET A 1 161 ? 3.544 7.606 -22.775 1.00 93.69 161 MET A CA 1
ATOM 1232 C C . MET A 1 161 ? 3.022 6.227 -23.189 1.00 93.69 161 MET A C 1
ATOM 1234 O O . MET A 1 161 ? 3.137 5.782 -24.329 1.00 93.69 161 MET A O 1
ATOM 1238 N N . TYR A 1 162 ? 2.459 5.534 -22.207 1.00 95.31 162 TYR A N 1
ATOM 1239 C CA . TYR A 1 162 ? 2.092 4.121 -22.275 1.00 95.31 162 TYR A CA 1
ATOM 1240 C C . TYR A 1 162 ? 0.910 3.780 -23.177 1.00 95.31 162 TYR A C 1
ATOM 1242 O O . TYR A 1 162 ? 0.539 2.612 -23.301 1.00 95.31 162 TYR A O 1
ATOM 1250 N N . GLU A 1 163 ? 0.309 4.782 -23.803 1.00 95.50 163 GLU A N 1
ATOM 1251 C CA . GLU A 1 163 ? -0.800 4.620 -24.720 1.00 95.50 163 GLU A CA 1
ATOM 1252 C C . GLU A 1 163 ? -0.686 5.569 -25.908 1.00 95.50 163 GLU A C 1
ATOM 1254 O O . GLU A 1 163 ? -0.169 6.681 -25.806 1.00 95.50 163 GLU A O 1
ATOM 1259 N N . ARG A 1 164 ? -1.200 5.121 -27.049 1.00 95.38 164 ARG A N 1
ATOM 1260 C CA . ARG A 1 164 ? -1.290 5.898 -28.285 1.00 95.38 164 ARG A CA 1
ATOM 1261 C C . ARG A 1 164 ? -2.694 5.764 -28.850 1.00 95.38 164 ARG A C 1
ATOM 1263 O O . ARG A 1 164 ? -3.323 4.719 -28.707 1.00 95.38 164 ARG A O 1
ATOM 1270 N N . TYR A 1 165 ? -3.200 6.829 -29.460 1.00 95.88 165 TYR A N 1
ATOM 1271 C CA . TYR A 1 165 ? -4.521 6.797 -30.077 1.00 95.88 165 TYR A CA 1
ATOM 1272 C C . TYR A 1 165 ? -4.488 5.979 -31.371 1.00 95.88 165 TYR A C 1
ATOM 1274 O O . TYR A 1 165 ? -3.711 6.275 -32.278 1.00 95.88 165 TYR A O 1
ATOM 1282 N N . ASP A 1 166 ? -5.354 4.975 -31.465 1.00 95.56 166 ASP A N 1
ATOM 1283 C CA . ASP A 1 166 ? -5.573 4.189 -32.672 1.00 95.56 166 ASP A CA 1
ATOM 1284 C C . ASP A 1 166 ? -6.784 4.759 -33.422 1.00 95.56 166 ASP A C 1
ATOM 1286 O O . ASP A 1 166 ? -7.934 4.603 -33.003 1.00 95.56 166 ASP A O 1
ATOM 1290 N N . ALA A 1 167 ? -6.529 5.424 -34.551 1.00 96.06 167 ALA A N 1
ATOM 1291 C CA . ALA A 1 167 ? -7.572 6.053 -35.358 1.00 96.06 167 ALA A CA 1
ATOM 1292 C C . ALA A 1 167 ? -8.553 5.048 -35.988 1.00 96.06 167 ALA A C 1
ATOM 1294 O O . ALA A 1 167 ? -9.718 5.391 -36.194 1.00 96.06 167 ALA A O 1
ATOM 1295 N N . ALA A 1 168 ? -8.112 3.818 -36.270 1.00 95.88 168 ALA A N 1
ATOM 1296 C CA . ALA A 1 168 ? -8.961 2.784 -36.854 1.00 95.88 168 ALA A CA 1
ATOM 1297 C C . ALA A 1 168 ? -9.932 2.217 -35.810 1.00 95.88 168 ALA A C 1
ATOM 1299 O O . ALA A 1 168 ? -11.117 2.034 -36.094 1.00 95.88 168 ALA A O 1
ATOM 1300 N N . ARG A 1 169 ? -9.446 1.987 -34.585 1.00 93.50 169 ARG A N 1
ATOM 1301 C CA . ARG A 1 169 ? -10.262 1.478 -33.471 1.00 93.50 169 ARG A CA 1
ATOM 1302 C C . ARG A 1 169 ? -11.004 2.575 -32.705 1.00 93.50 169 ARG A C 1
ATOM 1304 O O . ARG A 1 169 ? -11.927 2.265 -31.958 1.00 93.50 169 ARG A O 1
ATOM 1311 N N . LYS A 1 170 ? -10.623 3.842 -32.899 1.00 95.62 170 LYS A N 1
ATOM 1312 C CA . LYS A 1 170 ? -11.145 5.028 -32.193 1.00 95.62 170 LYS A CA 1
ATOM 1313 C C . LYS A 1 170 ? -10.989 4.946 -30.670 1.00 95.62 170 LYS A C 1
ATOM 1315 O O . LYS A 1 170 ? -11.834 5.432 -29.920 1.00 95.62 170 LYS A O 1
ATOM 1320 N N . ILE A 1 171 ? -9.910 4.316 -30.215 1.00 95.00 171 ILE A N 1
ATOM 1321 C CA . ILE A 1 171 ? -9.584 4.128 -28.795 1.00 95.00 171 ILE A CA 1
ATOM 1322 C C . ILE A 1 171 ? -8.090 4.350 -28.569 1.00 95.00 171 ILE A C 1
ATOM 1324 O O . ILE A 1 171 ? -7.287 4.213 -29.490 1.00 95.00 171 ILE A O 1
ATOM 1328 N N . TYR A 1 172 ? -7.703 4.648 -27.331 1.00 95.00 172 TYR A N 1
ATOM 1329 C CA . TYR A 1 172 ? -6.302 4.568 -26.925 1.00 95.00 172 TYR A CA 1
ATOM 1330 C C . TYR A 1 172 ? -5.905 3.109 -26.712 1.00 95.00 172 TYR A C 1
ATOM 1332 O O . TYR A 1 172 ? -6.590 2.361 -26.008 1.00 95.00 172 TYR A O 1
ATOM 1340 N N . THR A 1 173 ? -4.796 2.716 -27.325 1.00 95.50 173 THR A N 1
ATOM 1341 C CA . THR A 1 173 ? -4.213 1.385 -27.197 1.00 95.50 173 THR A CA 1
ATOM 1342 C C . THR A 1 173 ? -2.876 1.453 -26.489 1.00 95.50 173 THR A C 1
ATOM 1344 O O . THR A 1 173 ? -2.136 2.426 -26.638 1.00 95.50 173 THR A O 1
ATOM 1347 N N . GLN A 1 174 ? -2.544 0.389 -25.772 1.00 94.94 174 GLN A N 1
ATOM 1348 C CA . GLN A 1 174 ? -1.252 0.205 -25.140 1.00 94.94 174 GLN A CA 1
ATOM 1349 C C . GLN A 1 174 ? -0.107 0.390 -26.139 1.00 94.94 174 GLN A C 1
ATOM 1351 O O . GLN A 1 174 ? -0.114 -0.194 -27.223 1.00 94.94 174 GLN A O 1
ATOM 1356 N N . TYR A 1 175 ? 0.899 1.168 -25.743 1.00 94.69 175 TYR A N 1
ATOM 1357 C CA . TYR A 1 175 ? 2.160 1.269 -26.460 1.00 94.69 175 TYR A CA 1
ATOM 1358 C C . TYR A 1 175 ? 3.237 0.459 -25.741 1.00 94.69 175 TYR A C 1
ATOM 1360 O O . TYR A 1 175 ? 3.759 0.860 -24.699 1.00 94.69 175 TYR A O 1
ATOM 1368 N N . TRP A 1 176 ? 3.554 -0.703 -26.308 1.00 93.44 176 TRP A N 1
ATOM 1369 C CA . TRP A 1 176 ? 4.595 -1.592 -25.807 1.00 93.44 176 TRP A CA 1
ATOM 1370 C C . TRP A 1 176 ? 5.346 -2.248 -26.976 1.00 93.44 176 TRP A C 1
ATOM 1372 O O . TRP A 1 176 ? 4.950 -3.317 -27.439 1.00 93.44 176 TRP A O 1
ATOM 1382 N N . PRO A 1 177 ? 6.410 -1.608 -27.498 1.00 90.12 177 PRO A N 1
ATOM 1383 C CA . PRO A 1 177 ? 7.117 -2.089 -28.689 1.00 90.12 177 PRO A CA 1
ATOM 1384 C C . PRO A 1 177 ? 8.012 -3.309 -28.421 1.00 90.12 177 PRO A C 1
ATOM 1386 O O . PRO A 1 177 ? 8.509 -3.919 -29.362 1.00 90.12 177 PRO A O 1
ATOM 1389 N N . VAL A 1 178 ? 8.232 -3.660 -27.150 1.00 88.06 178 VAL A N 1
ATOM 1390 C CA . VAL A 1 178 ? 9.146 -4.739 -26.747 1.00 88.06 178 VAL A CA 1
ATOM 1391 C C . VAL A 1 178 ? 8.560 -6.126 -27.034 1.00 88.06 178 VAL A C 1
ATOM 1393 O O . VAL A 1 178 ? 9.318 -7.044 -27.325 1.00 88.06 178 VAL A O 1
ATOM 1396 N N . GLY A 1 179 ? 7.230 -6.264 -27.013 1.00 86.19 179 GLY A N 1
ATOM 1397 C CA . GLY A 1 179 ? 6.544 -7.556 -27.117 1.00 86.19 179 GLY A CA 1
ATOM 1398 C C . GLY A 1 179 ? 6.308 -8.223 -25.757 1.00 86.19 179 GLY A C 1
ATOM 1399 O O . GLY A 1 179 ? 6.775 -7.743 -24.722 1.00 86.19 179 GLY A O 1
ATOM 1400 N N . ASP A 1 180 ? 5.525 -9.306 -25.752 1.00 85.25 180 ASP A N 1
ATOM 1401 C CA . ASP A 1 180 ? 5.176 -10.040 -24.524 1.00 85.25 180 ASP A CA 1
ATOM 1402 C C . ASP A 1 180 ? 6.278 -10.998 -24.038 1.00 85.25 180 ASP A C 1
ATOM 1404 O O . ASP A 1 180 ? 6.284 -11.358 -22.858 1.00 85.25 180 ASP A O 1
ATOM 1408 N N . GLU A 1 181 ? 7.195 -11.386 -24.933 1.00 85.00 181 GLU A N 1
ATOM 1409 C CA . GLU A 1 181 ? 8.326 -12.298 -24.718 1.00 85.00 181 GLU A CA 1
ATOM 1410 C C . GLU A 1 181 ? 7.945 -13.636 -24.053 1.00 85.00 181 GLU A C 1
ATOM 1412 O O . GLU A 1 181 ? 8.732 -14.221 -23.309 1.00 85.00 181 GLU A O 1
ATOM 1417 N N . GLY A 1 182 ? 6.711 -14.115 -24.262 1.00 84.19 182 GLY A N 1
ATOM 1418 C CA . GLY A 1 182 ? 6.174 -15.302 -23.584 1.00 84.19 182 GLY A CA 1
ATOM 1419 C C . GLY A 1 182 ? 6.005 -15.135 -22.067 1.00 84.19 182 GLY A C 1
ATOM 1420 O O . GLY A 1 182 ? 5.703 -16.097 -21.365 1.00 84.19 182 GLY A O 1
ATOM 1421 N N . MET A 1 183 ? 6.189 -13.918 -21.551 1.00 85.81 183 MET A N 1
ATOM 1422 C CA . MET A 1 183 ? 6.067 -13.554 -20.137 1.00 85.81 183 MET A CA 1
ATOM 1423 C C . MET A 1 183 ? 4.851 -12.668 -19.877 1.00 85.81 183 MET A C 1
ATOM 1425 O O . MET A 1 183 ? 4.735 -12.072 -18.807 1.00 85.81 183 MET A O 1
ATOM 1429 N N . VAL A 1 184 ? 3.939 -12.572 -20.852 1.00 88.19 184 VAL A N 1
ATOM 1430 C CA . VAL A 1 184 ? 2.731 -11.736 -20.767 1.00 88.19 184 VAL A CA 1
ATOM 1431 C C . VAL A 1 184 ? 3.079 -10.269 -20.489 1.00 88.19 184 VAL A C 1
ATOM 1433 O O . VAL A 1 184 ? 2.330 -9.521 -19.849 1.00 88.19 184 VAL A O 1
ATOM 1436 N N . MET A 1 185 ? 4.268 -9.870 -20.946 1.00 90.88 185 MET A N 1
ATOM 1437 C CA . MET A 1 185 ? 4.856 -8.587 -20.626 1.00 90.88 185 MET A CA 1
ATOM 1438 C C . MET A 1 185 ? 4.064 -7.464 -21.288 1.00 90.88 185 MET A C 1
ATOM 1440 O O . MET A 1 185 ? 3.626 -7.545 -22.434 1.00 90.88 185 MET A O 1
ATOM 1444 N N . GLN A 1 186 ? 3.869 -6.405 -20.520 1.00 93.69 186 GLN A N 1
ATOM 1445 C CA . GLN A 1 186 ? 3.110 -5.226 -20.897 1.00 93.69 186 GLN A CA 1
ATOM 1446 C C . GLN A 1 186 ? 3.877 -3.994 -20.443 1.00 93.69 186 GLN A C 1
ATOM 1448 O O . GLN A 1 186 ? 4.766 -4.077 -19.589 1.00 93.69 186 GLN A O 1
ATOM 1453 N N . ASN A 1 187 ? 3.489 -2.841 -20.974 1.00 95.50 187 ASN A N 1
ATOM 1454 C CA . ASN A 1 187 ? 4.008 -1.572 -20.515 1.00 95.50 187 ASN A CA 1
ATOM 1455 C C . ASN A 1 187 ? 3.716 -1.406 -19.008 1.00 95.50 187 ASN A C 1
ATOM 1457 O O . ASN A 1 187 ? 2.546 -1.441 -18.606 1.00 95.50 187 ASN A O 1
ATOM 1461 N N . PRO A 1 188 ? 4.743 -1.193 -18.163 1.00 96.25 188 PRO A N 1
ATOM 1462 C CA . PRO A 1 188 ? 4.562 -1.051 -16.719 1.00 96.25 188 PRO A CA 1
ATOM 1463 C C . PRO A 1 188 ? 3.578 0.055 -16.339 1.00 96.25 188 PRO A C 1
ATOM 1465 O O . PRO A 1 188 ? 2.758 -0.120 -15.439 1.00 96.25 188 PRO A O 1
ATOM 1468 N N . TYR A 1 189 ? 3.586 1.175 -17.062 1.00 97.06 189 TYR A N 1
ATOM 1469 C CA . TYR A 1 189 ? 2.652 2.269 -16.830 1.00 97.06 189 TYR A CA 1
ATOM 1470 C C . TYR A 1 189 ? 1.239 1.957 -17.351 1.00 97.06 189 TYR A C 1
ATOM 1472 O O . TYR A 1 189 ? 0.269 2.376 -16.721 1.00 97.06 189 TYR A O 1
ATOM 1480 N N . TRP A 1 190 ? 1.080 1.154 -18.412 1.00 96.31 190 TRP A N 1
ATOM 1481 C CA . TRP A 1 190 ? -0.246 0.655 -18.811 1.00 96.31 190 TRP A CA 1
ATOM 1482 C C . TRP A 1 190 ? -0.854 -0.201 -17.699 1.00 96.31 190 TRP A C 1
ATOM 1484 O O . TRP A 1 190 ? -1.997 0.019 -17.300 1.00 96.31 190 TRP A O 1
ATOM 1494 N N . ILE A 1 191 ? -0.074 -1.114 -17.114 1.00 95.38 191 ILE A N 1
ATOM 1495 C CA . ILE A 1 191 ? -0.537 -1.892 -15.961 1.00 95.38 191 ILE A CA 1
ATOM 1496 C C . ILE A 1 191 ? -0.896 -0.957 -14.793 1.00 95.38 191 ILE A C 1
ATOM 1498 O O . ILE A 1 191 ? -1.970 -1.085 -14.210 1.00 95.38 191 ILE A O 1
ATOM 1502 N N . ASN A 1 192 ? -0.046 0.026 -14.489 1.00 96.12 192 ASN A N 1
ATOM 1503 C CA . ASN A 1 192 ? -0.272 0.935 -13.366 1.00 96.12 192 ASN A CA 1
ATOM 1504 C C . ASN A 1 192 ? -1.504 1.837 -13.546 1.00 96.12 192 ASN A C 1
ATOM 1506 O O . ASN A 1 192 ? -2.166 2.142 -12.558 1.00 96.12 192 ASN A O 1
ATOM 1510 N N . TYR A 1 193 ? -1.830 2.295 -14.756 1.00 96.31 193 TYR A N 1
ATOM 1511 C CA . TYR A 1 193 ? -2.871 3.316 -14.964 1.00 96.31 193 TYR A CA 1
ATOM 1512 C C . TYR A 1 193 ? -4.119 2.823 -15.703 1.00 96.31 193 TYR A C 1
ATOM 1514 O O . TYR A 1 193 ? -5.182 3.434 -15.565 1.00 96.31 193 TYR A O 1
ATOM 1522 N N . ARG A 1 194 ? -4.028 1.713 -16.439 1.00 95.12 194 ARG A N 1
ATOM 1523 C CA . ARG A 1 194 ? -5.144 1.110 -17.179 1.00 95.12 194 ARG A CA 1
ATOM 1524 C C . ARG A 1 194 ? -5.571 -0.236 -16.592 1.00 95.12 194 ARG A C 1
ATOM 1526 O O . ARG A 1 194 ? -6.772 -0.461 -16.511 1.00 95.12 194 ARG A O 1
ATOM 1533 N N . ASN A 1 195 ? -4.672 -1.064 -16.055 1.00 93.75 195 ASN A N 1
ATOM 1534 C CA . ASN A 1 195 ? -5.063 -2.321 -15.386 1.00 93.75 195 ASN A CA 1
ATOM 1535 C C . ASN A 1 195 ? -5.338 -2.102 -13.890 1.00 93.75 195 ASN A C 1
ATOM 1537 O O . ASN A 1 195 ? -4.631 -2.617 -13.023 1.00 93.75 195 ASN A O 1
ATOM 1541 N N . LEU A 1 196 ? -6.347 -1.280 -13.586 1.00 94.06 196 LEU A N 1
ATOM 1542 C CA . LEU A 1 196 ? -6.626 -0.857 -12.214 1.00 94.06 196 LEU A CA 1
ATOM 1543 C C . LEU A 1 196 ? -7.230 -1.998 -11.398 1.00 94.06 196 LEU A C 1
ATOM 1545 O O . LEU A 1 196 ? -8.320 -2.477 -11.705 1.00 94.06 196 LEU A O 1
ATOM 1549 N N . ARG A 1 197 ? -6.548 -2.362 -10.315 1.00 94.19 197 ARG A N 1
ATOM 1550 C CA . ARG A 1 197 ? -7.005 -3.338 -9.326 1.00 94.19 197 ARG A CA 1
ATOM 1551 C C . ARG A 1 197 ? -7.275 -2.600 -8.034 1.00 94.19 197 ARG A C 1
ATOM 1553 O O . ARG A 1 197 ? -6.362 -2.027 -7.445 1.00 94.19 197 ARG A O 1
ATOM 1560 N N . GLN A 1 198 ? -8.539 -2.532 -7.652 1.00 96.56 198 GLN A N 1
ATOM 1561 C CA . GLN A 1 198 ? -9.008 -1.756 -6.516 1.00 96.56 198 GLN A CA 1
ATOM 1562 C C . GLN A 1 198 ? -9.721 -2.683 -5.553 1.00 96.56 198 GLN A C 1
ATOM 1564 O O . GLN A 1 198 ? -10.549 -3.492 -5.960 1.00 96.56 198 GLN A O 1
ATOM 1569 N N . ASN A 1 199 ? -9.425 -2.531 -4.275 1.00 97.06 199 ASN A N 1
ATOM 1570 C CA . ASN A 1 199 ? -10.075 -3.288 -3.231 1.00 97.06 199 ASN A CA 1
ATOM 1571 C C . ASN A 1 199 ? -10.577 -2.326 -2.160 1.00 97.06 199 ASN A C 1
ATOM 1573 O O . ASN A 1 199 ? -9.837 -1.447 -1.706 1.00 97.06 199 ASN A O 1
ATOM 1577 N N . LYS A 1 200 ? -11.842 -2.477 -1.779 1.00 97.94 200 LYS A N 1
ATOM 1578 C CA . LYS A 1 200 ? -12.474 -1.706 -0.711 1.00 97.94 200 LYS A CA 1
ATOM 1579 C C . LYS A 1 200 ? -12.969 -2.664 0.349 1.00 97.94 200 LYS A C 1
ATOM 1581 O O . LYS A 1 200 ? -13.703 -3.596 0.041 1.00 97.94 200 LYS A O 1
ATOM 1586 N N . LYS A 1 201 ? -12.570 -2.432 1.592 1.00 98.00 201 LYS A N 1
ATOM 1587 C CA . LYS A 1 201 ? -12.939 -3.283 2.714 1.00 98.00 201 LYS A CA 1
ATOM 1588 C C . LYS A 1 201 ? -13.504 -2.462 3.854 1.00 98.00 201 LYS A C 1
ATOM 1590 O O . LYS A 1 201 ? -12.836 -1.566 4.366 1.00 98.00 201 LYS A O 1
ATOM 1595 N N . ASP A 1 202 ? -14.678 -2.870 4.307 1.00 98.00 202 ASP A N 1
ATOM 1596 C CA . ASP A 1 202 ? -15.355 -2.345 5.482 1.00 98.00 202 ASP A CA 1
ATOM 1597 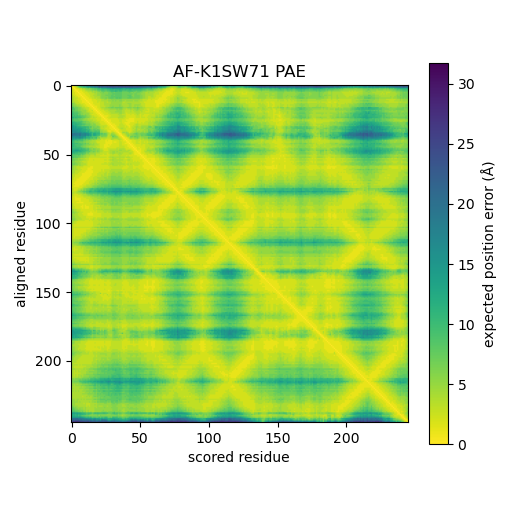C C . ASP A 1 202 ? -15.442 -3.450 6.523 1.00 98.00 202 ASP A C 1
ATOM 1599 O O . ASP A 1 202 ? -15.971 -4.528 6.251 1.00 98.00 202 ASP A O 1
ATOM 1603 N N . ARG A 1 203 ? -14.918 -3.209 7.724 1.00 98.19 203 ARG A N 1
ATOM 1604 C CA . ARG A 1 203 ? -14.986 -4.168 8.829 1.00 98.19 203 ARG A CA 1
ATOM 1605 C C . ARG A 1 203 ? -15.479 -3.491 10.086 1.00 98.19 203 ARG A C 1
ATOM 1607 O O . ARG A 1 203 ? -14.865 -2.531 10.542 1.00 98.19 203 ARG A O 1
ATOM 1614 N N . TYR A 1 204 ? -16.525 -4.039 10.689 1.00 97.94 204 TYR A N 1
ATOM 1615 C CA . TYR A 1 204 ? -16.991 -3.628 12.007 1.00 97.94 204 TYR A CA 1
ATOM 1616 C C . TYR A 1 204 ? -16.883 -4.786 12.994 1.00 97.94 204 TYR A C 1
ATOM 1618 O O . TYR A 1 204 ? -17.137 -5.948 12.672 1.00 97.94 204 TYR A O 1
ATOM 1626 N N . MET A 1 205 ? -16.468 -4.453 14.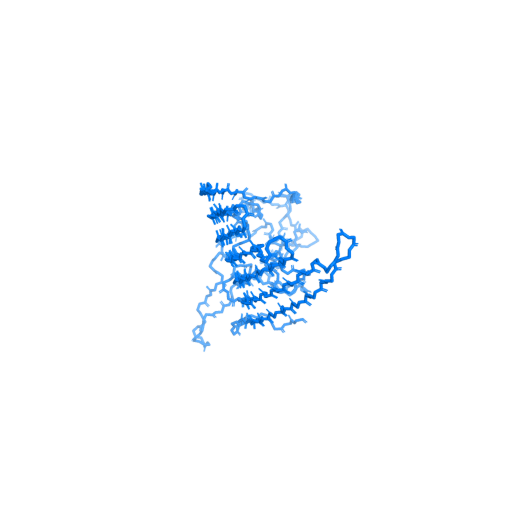209 1.00 98.38 205 MET A N 1
ATOM 1627 C CA . MET A 1 205 ? -16.266 -5.395 15.299 1.00 98.38 205 MET A CA 1
ATOM 1628 C C . MET A 1 205 ? -16.944 -4.832 16.537 1.00 98.38 205 MET A C 1
ATOM 1630 O O . MET A 1 205 ? -16.676 -3.696 16.920 1.00 98.38 205 MET A O 1
ATOM 1634 N N . LEU A 1 206 ? -17.799 -5.628 17.164 1.00 98.25 206 LEU A N 1
ATOM 1635 C CA . LEU A 1 206 ? -18.489 -5.281 18.398 1.00 98.25 206 LEU A CA 1
ATOM 1636 C C . LEU A 1 206 ? -18.194 -6.356 19.435 1.00 98.25 206 LEU A C 1
ATOM 1638 O O . LEU A 1 206 ? -18.203 -7.549 19.126 1.00 98.25 206 LEU A O 1
ATOM 1642 N N . ASN A 1 207 ? -17.938 -5.954 20.669 1.00 97.88 207 ASN A N 1
ATOM 1643 C CA . ASN A 1 207 ? -17.823 -6.861 21.793 1.00 97.88 207 ASN A CA 1
ATOM 1644 C C . ASN A 1 207 ? -18.515 -6.271 23.022 1.00 97.88 207 ASN A C 1
ATOM 1646 O O . ASN A 1 207 ? -18.553 -5.060 23.230 1.00 97.88 207 ASN A O 1
ATOM 1650 N N . ALA A 1 208 ? -19.103 -7.157 23.813 1.00 98.25 208 ALA A N 1
ATOM 1651 C CA . ALA A 1 208 ? -19.668 -6.820 25.103 1.00 98.25 208 ALA A CA 1
ATOM 1652 C C . ALA A 1 208 ? -19.416 -7.981 26.061 1.00 98.25 208 ALA A C 1
ATOM 1654 O O . ALA A 1 208 ? -19.565 -9.151 25.700 1.00 98.25 208 ALA A O 1
ATOM 1655 N N . GLY A 1 209 ? -19.026 -7.664 27.283 1.00 98.25 209 GLY A N 1
ATOM 1656 C CA . GLY A 1 209 ? -18.785 -8.622 28.342 1.00 98.25 209 GLY A CA 1
ATOM 1657 C C . GLY A 1 209 ? -19.346 -8.111 29.652 1.00 98.25 209 GLY A C 1
ATOM 1658 O O . GLY A 1 209 ? -19.109 -6.968 30.019 1.00 98.25 209 GLY A O 1
ATOM 1659 N N . LEU A 1 210 ? -20.057 -8.968 30.373 1.00 98.38 210 LEU A N 1
ATOM 1660 C CA . LEU A 1 210 ? -20.539 -8.681 31.715 1.00 98.38 210 LEU A CA 1
ATOM 1661 C C . LEU A 1 210 ? -19.950 -9.703 32.676 1.00 98.38 210 LEU A C 1
ATOM 1663 O O . LEU A 1 210 ? -20.022 -10.905 32.427 1.00 98.38 210 LEU A O 1
ATOM 1667 N N . SER A 1 211 ? -19.365 -9.222 33.764 1.00 98.31 211 SER A N 1
ATOM 1668 C CA . SER A 1 211 ? -18.859 -10.048 34.858 1.00 98.31 211 SER A CA 1
ATOM 1669 C C . SER A 1 211 ? -19.589 -9.688 36.141 1.00 98.31 211 SER A C 1
ATOM 1671 O O . SER A 1 211 ? -19.776 -8.505 36.415 1.00 98.31 211 SER A O 1
ATOM 1673 N N . TYR A 1 212 ? -19.988 -10.694 36.914 1.00 98.19 212 TYR A N 1
ATOM 1674 C CA . TYR A 1 212 ? -20.652 -10.533 38.200 1.00 98.19 212 TYR A CA 1
ATOM 1675 C C . TYR A 1 212 ? -19.964 -11.368 39.279 1.00 98.19 212 TYR A C 1
ATOM 1677 O O . TYR A 1 212 ? -19.849 -12.589 39.162 1.00 98.19 212 TYR A O 1
ATOM 1685 N N . LYS A 1 213 ? -19.519 -10.695 40.336 1.00 98.12 213 LYS A N 1
ATOM 1686 C CA . LYS A 1 213 ? -18.928 -11.262 41.542 1.00 98.12 213 LYS A CA 1
ATOM 1687 C C . LYS A 1 213 ? -20.049 -11.687 42.492 1.00 98.12 213 LYS A C 1
ATOM 1689 O O . LYS A 1 213 ? -20.603 -10.868 43.225 1.00 98.12 213 LYS A O 1
ATOM 1694 N N . ILE A 1 214 ? -20.396 -12.970 42.446 1.00 96.50 214 ILE A N 1
ATOM 1695 C CA . ILE A 1 214 ? -21.465 -13.560 43.264 1.00 96.50 214 ILE A CA 1
ATOM 1696 C C . ILE A 1 214 ? -20.994 -13.685 44.720 1.00 96.50 214 ILE A C 1
ATOM 1698 O O . ILE A 1 214 ? -21.717 -13.314 45.642 1.00 96.50 214 ILE A O 1
ATOM 1702 N N . LEU A 1 215 ? -19.767 -14.177 44.918 1.00 96.19 215 LEU A N 1
ATOM 1703 C CA . LEU A 1 215 ? -19.094 -14.321 46.214 1.00 96.19 215 LEU A CA 1
ATOM 1704 C C . LEU A 1 215 ? -17.669 -13.767 46.110 1.00 96.19 215 LEU A C 1
ATOM 1706 O O . LEU A 1 215 ? -17.159 -13.572 45.008 1.00 96.19 215 LEU A O 1
ATOM 1710 N N . ASP A 1 216 ? -16.983 -13.576 47.240 1.00 92.94 216 ASP A N 1
ATOM 1711 C CA . ASP A 1 216 ? -15.619 -13.027 47.236 1.00 92.94 216 ASP A CA 1
ATOM 1712 C C . ASP A 1 216 ? -14.601 -13.829 46.421 1.00 92.94 216 ASP A C 1
ATOM 1714 O O . ASP A 1 216 ? -13.648 -13.258 45.893 1.00 92.94 216 ASP A O 1
ATOM 1718 N N . TRP A 1 217 ? -14.869 -15.120 46.244 1.00 95.69 217 TRP A N 1
ATOM 1719 C CA . TRP A 1 217 ? -14.058 -16.069 45.491 1.00 95.69 217 TRP A CA 1
ATOM 1720 C C . TRP A 1 217 ? -14.695 -16.517 44.161 1.00 95.69 217 TRP A C 1
ATOM 1722 O O . TRP A 1 217 ? -14.050 -17.242 43.407 1.00 95.69 217 TRP A O 1
ATOM 1732 N N . LEU A 1 218 ? -15.942 -16.117 43.860 1.00 96.88 218 LEU A N 1
ATOM 1733 C CA . LEU A 1 218 ? -16.693 -16.602 42.695 1.00 96.88 218 LEU A CA 1
ATOM 1734 C C . LEU A 1 218 ? -17.202 -15.455 41.819 1.00 96.88 218 LEU A C 1
ATOM 1736 O O . LEU A 1 218 ? -18.094 -14.702 42.213 1.00 96.88 218 LEU A O 1
ATOM 1740 N N . THR A 1 219 ? -16.712 -15.418 40.581 1.00 98.06 219 THR A N 1
ATOM 1741 C CA . THR A 1 219 ? -17.166 -14.504 39.529 1.00 98.06 219 THR A CA 1
ATOM 1742 C C . THR A 1 219 ? -17.675 -15.303 38.337 1.00 98.06 219 THR A C 1
ATOM 1744 O O . THR A 1 219 ? -17.007 -16.226 37.875 1.00 98.06 219 THR A O 1
ATOM 1747 N N . VAL A 1 220 ? -18.837 -14.923 37.811 1.00 98.19 220 VAL A N 1
ATOM 1748 C CA . VAL A 1 220 ? -19.389 -15.459 36.561 1.00 98.19 220 VAL A CA 1
ATOM 1749 C C . VAL A 1 220 ? -19.313 -14.380 35.489 1.00 98.19 220 VAL A C 1
ATOM 1751 O O . VAL A 1 220 ? -19.659 -13.228 35.743 1.00 98.19 220 VAL A O 1
ATOM 1754 N N . SER A 1 221 ? -18.881 -14.751 34.283 1.00 98.06 221 SER A N 1
ATOM 1755 C CA . SER A 1 221 ? -18.745 -13.825 33.159 1.00 98.06 221 SER A CA 1
ATOM 1756 C C . SER A 1 221 ? -19.409 -14.371 31.901 1.00 98.06 221 SER A C 1
ATOM 1758 O O . SER A 1 221 ? -19.194 -15.521 31.527 1.00 98.06 221 SER A O 1
ATOM 1760 N N . GLY A 1 222 ? -20.158 -13.513 31.213 1.00 98.31 222 GLY A N 1
ATOM 1761 C CA . GLY A 1 222 ? -20.668 -13.749 29.865 1.00 98.31 222 GLY A CA 1
ATOM 1762 C C . GLY A 1 222 ? -20.034 -12.768 28.885 1.00 98.31 222 GLY A C 1
ATOM 1763 O O . GLY A 1 222 ? -19.822 -11.605 29.227 1.00 98.31 222 GLY A O 1
ATOM 1764 N N . ARG A 1 223 ? -19.703 -13.221 27.671 1.00 97.94 223 ARG A N 1
ATOM 1765 C CA . ARG A 1 223 ? -19.142 -12.373 26.609 1.00 97.94 223 ARG A CA 1
ATOM 1766 C C . ARG A 1 223 ? -19.768 -12.707 25.267 1.00 97.94 223 ARG A C 1
ATOM 1768 O O . ARG A 1 223 ? -19.947 -13.877 24.944 1.00 97.94 223 ARG A O 1
ATOM 1775 N N . VAL A 1 224 ? -20.031 -11.677 24.476 1.00 98.25 224 VAL A N 1
ATOM 1776 C CA . VAL A 1 224 ? -20.495 -11.781 23.093 1.00 98.25 224 VAL A CA 1
ATOM 1777 C C . VAL A 1 224 ? -19.597 -10.943 22.194 1.00 98.25 224 VAL A C 1
ATOM 1779 O O . VAL A 1 224 ? -19.129 -9.869 22.581 1.00 98.25 224 VAL A O 1
ATOM 1782 N N . ARG A 1 225 ? -19.331 -11.446 20.989 1.00 98.06 225 ARG A N 1
ATOM 1783 C CA . ARG A 1 225 ? -18.537 -10.750 19.979 1.00 98.06 225 ARG A CA 1
ATOM 1784 C C . ARG A 1 225 ? -19.161 -10.941 18.607 1.00 98.06 225 ARG A C 1
ATOM 1786 O O . ARG A 1 225 ? -19.553 -12.048 18.255 1.00 98.06 225 ARG A O 1
ATOM 1793 N N . LEU A 1 226 ? -19.183 -9.863 17.838 1.00 98.00 226 LEU A N 1
ATOM 1794 C CA . LEU A 1 226 ? -19.546 -9.843 16.433 1.00 98.00 226 LEU A CA 1
ATOM 1795 C C . LEU A 1 226 ? -18.386 -9.249 15.634 1.00 98.00 226 LEU A C 1
ATOM 1797 O O . LEU A 1 226 ? -17.772 -8.267 16.049 1.00 98.00 226 LEU A O 1
ATOM 1801 N N . ASP A 1 227 ? -18.075 -9.861 14.501 1.00 98.25 227 ASP A N 1
ATOM 1802 C CA . ASP A 1 227 ? -17.014 -9.429 13.597 1.00 98.25 227 ASP A CA 1
ATOM 1803 C C . ASP A 1 227 ? -17.482 -9.705 12.173 1.00 98.25 227 ASP A C 1
ATOM 1805 O O . ASP A 1 227 ? -17.718 -10.859 1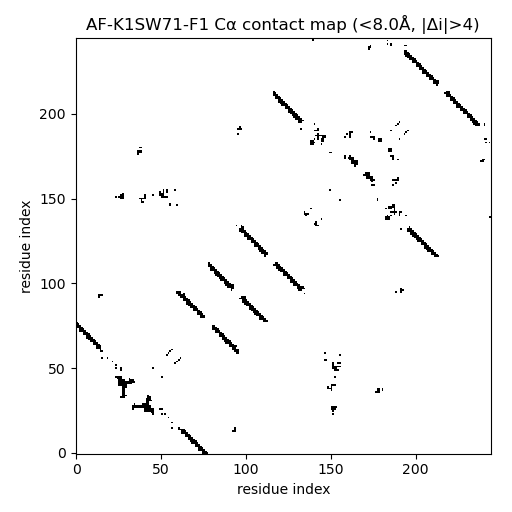1.817 1.00 98.25 227 ASP A O 1
ATOM 1809 N N . ASN A 1 228 ? -17.677 -8.652 11.388 1.00 98.12 228 ASN A N 1
ATOM 1810 C CA . ASN A 1 228 ? -18.108 -8.787 10.006 1.00 98.12 228 ASN A CA 1
ATOM 1811 C C . ASN A 1 228 ? -17.248 -7.914 9.100 1.00 98.12 228 ASN A C 1
ATOM 1813 O O . ASN A 1 228 ? -16.854 -6.807 9.472 1.00 98.12 228 ASN A O 1
ATOM 1817 N N . SER A 1 229 ? -16.953 -8.426 7.910 1.00 97.56 229 SER A N 1
ATOM 1818 C CA . SER A 1 229 ? -16.169 -7.732 6.893 1.00 97.56 229 SER A CA 1
ATOM 1819 C C . SER A 1 229 ? -16.853 -7.864 5.541 1.00 97.56 229 SER A C 1
ATOM 1821 O O . SER A 1 229 ? -17.117 -8.984 5.113 1.00 97.56 229 SER A O 1
ATOM 1823 N N . ASN A 1 230 ? -17.066 -6.745 4.856 1.00 97.88 230 ASN A N 1
ATOM 1824 C CA . ASN A 1 230 ? -17.397 -6.729 3.436 1.00 97.88 230 ASN A CA 1
ATOM 1825 C C . ASN A 1 230 ? -16.150 -6.352 2.633 1.00 97.88 230 ASN A C 1
ATOM 1827 O O . ASN A 1 230 ? -15.371 -5.507 3.079 1.00 97.88 230 ASN A O 1
ATOM 1831 N N . ASN A 1 231 ? -15.947 -6.985 1.481 1.00 97.50 231 ASN A N 1
ATOM 1832 C CA . ASN A 1 231 ? -14.799 -6.720 0.625 1.00 97.50 231 ASN A CA 1
ATOM 1833 C C . ASN A 1 231 ? -15.225 -6.677 -0.841 1.00 97.50 231 ASN A C 1
ATOM 1835 O O . ASN A 1 231 ? -15.546 -7.714 -1.418 1.00 97.50 231 ASN A O 1
ATOM 1839 N N . ASP A 1 232 ? -15.146 -5.493 -1.435 1.00 97.81 232 ASP A N 1
ATOM 1840 C CA . ASP A 1 232 ? -15.476 -5.259 -2.832 1.00 97.81 232 ASP A CA 1
ATOM 1841 C C . ASP A 1 232 ? -14.179 -5.134 -3.629 1.00 97.81 232 ASP A C 1
ATOM 1843 O O . ASP A 1 232 ? -13.446 -4.144 -3.526 1.00 97.81 232 ASP A O 1
ATOM 1847 N N . TYR A 1 233 ? -13.900 -6.154 -4.434 1.00 96.38 233 TYR A N 1
ATOM 1848 C CA . TYR A 1 233 ? -12.769 -6.168 -5.350 1.00 96.38 233 TYR A CA 1
ATOM 1849 C C . TYR A 1 233 ? -13.232 -5.787 -6.756 1.00 96.38 233 TYR A C 1
ATOM 1851 O O . TYR A 1 233 ? -14.231 -6.298 -7.259 1.00 96.38 233 TYR A O 1
ATOM 1859 N N . THR A 1 234 ? -12.526 -4.859 -7.393 1.00 96.12 234 THR A N 1
ATOM 1860 C CA . THR A 1 234 ? -12.811 -4.385 -8.749 1.00 96.12 234 THR A CA 1
ATOM 1861 C C . THR A 1 234 ? -11.538 -4.413 -9.575 1.00 96.12 234 THR A C 1
ATOM 1863 O O . THR A 1 234 ? -10.564 -3.733 -9.252 1.00 96.12 234 THR A O 1
ATOM 1866 N N . GLU A 1 235 ? -11.583 -5.126 -10.693 1.00 93.12 235 GLU A N 1
ATOM 1867 C CA . GLU A 1 235 ? -10.547 -5.081 -11.720 1.00 93.12 235 GLU A CA 1
ATOM 1868 C C . GLU A 1 235 ? -11.079 -4.368 -12.952 1.00 93.12 235 GLU A C 1
ATOM 1870 O O . GLU A 1 235 ? -12.203 -4.600 -13.399 1.00 93.12 235 GLU A O 1
ATOM 1875 N N . LYS A 1 236 ? -10.263 -3.477 -13.506 1.00 93.25 236 LYS A N 1
ATOM 1876 C CA . LYS A 1 236 ? -10.540 -2.804 -14.769 1.00 93.25 236 LYS A CA 1
ATOM 1877 C C . LYS A 1 236 ? -9.454 -3.196 -15.746 1.00 93.25 236 LYS A C 1
ATOM 1879 O O . LYS A 1 236 ? -8.288 -2.901 -15.510 1.00 93.25 236 LYS A O 1
ATOM 1884 N N . PHE A 1 237 ? -9.856 -3.806 -16.851 1.00 92.06 237 PHE A N 1
ATOM 1885 C CA . PHE A 1 237 ? -8.989 -4.085 -17.986 1.00 92.06 237 PHE A CA 1
ATOM 1886 C C . PHE A 1 237 ? -9.472 -3.258 -19.171 1.00 92.06 237 PHE A C 1
ATOM 1888 O O . PHE A 1 237 ? -10.648 -3.302 -19.533 1.00 92.06 237 PHE A O 1
ATOM 1895 N N . TYR A 1 238 ? -8.581 -2.456 -19.746 1.00 93.00 238 TYR A N 1
ATOM 1896 C CA . TYR A 1 238 ? -8.911 -1.643 -20.914 1.00 93.00 238 TYR A CA 1
ATOM 1897 C C . TYR A 1 238 ? -8.726 -2.479 -22.183 1.00 93.00 238 TYR A C 1
ATOM 1899 O O . TYR A 1 238 ? -7.994 -3.460 -22.195 1.00 93.00 238 TYR A O 1
ATOM 1907 N N . ALA A 1 239 ? -9.381 -2.089 -23.276 1.00 87.81 239 ALA A N 1
ATOM 1908 C CA . ALA A 1 239 ? -9.585 -2.933 -24.460 1.00 87.81 239 ALA A CA 1
ATOM 1909 C C . ALA A 1 239 ? -8.318 -3.451 -25.187 1.00 87.81 239 ALA A C 1
ATOM 1911 O O . ALA A 1 239 ? -8.438 -4.294 -26.067 1.00 87.81 239 ALA A O 1
ATOM 1912 N N . SER A 1 240 ? -7.119 -2.968 -24.847 1.00 90.69 240 SER A N 1
ATOM 1913 C CA . SER A 1 240 ? -5.836 -3.448 -25.404 1.00 90.69 240 SER A CA 1
ATOM 1914 C C . SER A 1 240 ? -4.898 -4.050 -24.350 1.00 90.69 240 SER A C 1
ATOM 1916 O O . SER A 1 240 ? -3.706 -4.240 -24.593 1.00 90.69 240 SER A O 1
ATOM 1918 N N . THR A 1 241 ? -5.433 -4.339 -23.165 1.00 89.62 241 THR A N 1
ATOM 1919 C CA . THR A 1 241 ? -4.747 -5.128 -22.149 1.00 89.62 241 THR A CA 1
ATOM 1920 C C . THR A 1 241 ? -4.562 -6.559 -22.646 1.00 89.62 241 THR A C 1
ATOM 1922 O O . THR A 1 241 ? -5.465 -7.128 -23.260 1.00 89.62 241 THR A O 1
ATOM 1925 N N . ASN A 1 242 ? -3.398 -7.145 -22.367 1.00 83.69 242 ASN A N 1
ATOM 1926 C CA . ASN A 1 242 ? -3.155 -8.558 -22.638 1.00 83.69 242 ASN A CA 1
ATOM 1927 C C . ASN A 1 242 ? -4.174 -9.419 -21.867 1.00 83.69 242 ASN A C 1
ATOM 1929 O O . ASN A 1 242 ? -4.374 -9.225 -20.669 1.00 83.69 242 ASN A O 1
ATOM 1933 N N . THR A 1 243 ? -4.837 -10.335 -22.570 1.00 78.25 243 THR A N 1
ATOM 1934 C CA . THR A 1 243 ? -5.939 -11.160 -22.054 1.00 78.25 243 THR A CA 1
ATOM 1935 C C . THR A 1 243 ? -5.502 -12.535 -21.558 1.00 78.25 243 THR A C 1
ATOM 1937 O O . THR A 1 243 ? -6.339 -13.279 -21.050 1.00 78.25 243 THR A O 1
ATOM 1940 N N . GLN A 1 244 ? -4.222 -12.890 -21.700 1.00 71.69 244 GLN A N 1
ATOM 1941 C CA . GLN A 1 244 ? -3.677 -14.103 -21.101 1.00 71.69 244 GLN A CA 1
ATOM 1942 C C . GLN A 1 244 ? -3.569 -13.896 -19.583 1.00 71.69 244 GLN A C 1
ATOM 1944 O O . GLN A 1 244 ? -2.906 -12.967 -19.114 1.00 71.69 244 GLN A O 1
ATOM 1949 N N . LEU A 1 245 ? -4.280 -14.744 -18.841 1.00 57.25 245 LEU A N 1
ATOM 1950 C CA . LEU A 1 245 ? -4.351 -14.786 -17.380 1.00 57.25 245 LEU A CA 1
ATOM 1951 C C . LEU A 1 245 ? -3.685 -16.053 -16.848 1.00 57.25 245 LEU A C 1
ATOM 1953 O O . LEU A 1 245 ? -3.759 -17.085 -17.555 1.00 57.25 245 LEU A O 1
#